Protein AF-A0A655DXA6-F1 (afdb_monomer_lite)

Structure (mmCIF, N/CA/C/O backbone):
data_AF-A0A655DXA6-F1
#
_entry.id   AF-A0A655DXA6-F1
#
loop_
_atom_site.group_PDB
_atom_site.id
_atom_site.type_symbol
_atom_site.label_atom_id
_atom_site.label_alt_id
_atom_site.label_comp_id
_atom_site.label_asym_id
_atom_site.label_entity_id
_atom_site.label_seq_id
_atom_site.pdbx_PDB_ins_code
_atom_site.Cartn_x
_atom_site.Cartn_y
_atom_site.Cartn_z
_atom_site.occupancy
_atom_site.B_iso_or_equiv
_atom_site.auth_seq_id
_atom_site.auth_comp_id
_atom_site.auth_asym_id
_atom_site.auth_atom_id
_atom_site.pdbx_PDB_model_num
ATOM 1 N N . MET A 1 1 ? 8.581 3.240 -9.417 1.00 90.25 1 MET A N 1
ATOM 2 C CA . MET A 1 1 ? 7.664 2.939 -10.543 1.00 90.25 1 MET A CA 1
ATOM 3 C C . MET A 1 1 ? 8.024 3.646 -11.841 1.00 90.25 1 MET A C 1
ATOM 5 O O . MET A 1 1 ? 8.294 2.931 -12.789 1.00 90.25 1 MET A O 1
ATOM 9 N N . GLN A 1 2 ? 8.088 4.986 -11.919 1.00 92.25 2 GLN A N 1
ATOM 10 C CA . GLN A 1 2 ? 8.389 5.694 -13.184 1.00 92.25 2 GLN A CA 1
ATOM 11 C C . GLN A 1 2 ? 9.619 5.140 -13.931 1.00 92.25 2 GLN A C 1
ATOM 13 O O . GLN A 1 2 ? 9.543 4.881 -15.126 1.00 92.25 2 GLN A O 1
ATOM 18 N N . ARG A 1 3 ? 10.733 4.907 -13.218 1.00 94.19 3 ARG A N 1
ATOM 19 C CA . ARG A 1 3 ? 11.969 4.346 -13.799 1.00 94.19 3 ARG A CA 1
ATOM 20 C C . ARG A 1 3 ? 11.812 2.909 -14.298 1.00 94.19 3 ARG A C 1
ATOM 22 O O . ARG A 1 3 ? 12.259 2.619 -15.396 1.00 94.19 3 ARG A O 1
ATOM 29 N N . LEU A 1 4 ? 11.124 2.054 -13.539 1.00 93.56 4 LEU A N 1
ATOM 30 C CA . LEU A 1 4 ? 10.835 0.671 -13.940 1.00 93.56 4 LEU A CA 1
ATOM 31 C C . LEU A 1 4 ? 10.015 0.632 -15.234 1.00 93.56 4 LEU A C 1
ATOM 33 O O . LEU A 1 4 ? 10.395 -0.040 -16.185 1.00 93.56 4 LEU A O 1
ATOM 37 N N . LEU A 1 5 ? 8.941 1.425 -15.302 1.00 92.88 5 LEU A N 1
ATOM 38 C CA . LEU A 1 5 ? 8.084 1.501 -16.487 1.00 92.88 5 LEU A CA 1
ATOM 39 C C . LEU A 1 5 ? 8.845 2.039 -17.707 1.00 92.88 5 LEU A C 1
ATOM 41 O O . LEU A 1 5 ? 8.674 1.521 -18.805 1.00 92.88 5 LEU A O 1
ATOM 45 N N . ALA A 1 6 ? 9.716 3.038 -17.516 1.00 92.44 6 ALA A N 1
ATOM 46 C CA . ALA A 1 6 ? 10.583 3.556 -18.577 1.00 92.44 6 ALA A CA 1
ATOM 47 C C . ALA A 1 6 ? 11.595 2.512 -19.085 1.00 92.44 6 ALA A C 1
ATOM 49 O O . ALA A 1 6 ? 11.975 2.555 -20.250 1.00 92.44 6 ALA A O 1
ATOM 50 N N . ALA A 1 7 ? 11.995 1.563 -18.235 1.00 92.69 7 ALA A N 1
ATOM 51 C CA . ALA A 1 7 ? 12.807 0.404 -18.601 1.00 92.69 7 ALA A CA 1
ATOM 52 C C . ALA A 1 7 ? 11.976 -0.769 -19.171 1.00 92.69 7 ALA A C 1
ATOM 54 O O . ALA A 1 7 ? 12.508 -1.856 -19.368 1.00 92.69 7 ALA A O 1
ATOM 55 N N . GLY A 1 8 ? 10.671 -0.584 -19.410 1.00 91.06 8 GLY A N 1
ATOM 56 C CA . GLY A 1 8 ? 9.770 -1.627 -19.917 1.00 91.06 8 GLY A CA 1
ATOM 57 C C . GLY A 1 8 ? 9.306 -2.642 -18.865 1.00 91.06 8 GLY A C 1
ATOM 58 O O . GLY A 1 8 ? 8.593 -3.586 -19.196 1.00 91.06 8 GLY A O 1
ATOM 59 N N . GLN A 1 9 ? 9.658 -2.446 -17.594 1.00 91.88 9 GLN A N 1
ATOM 60 C CA . GLN A 1 9 ? 9.324 -3.357 -16.503 1.00 91.88 9 GLN A CA 1
ATOM 61 C C . GLN A 1 9 ? 7.974 -2.971 -15.889 1.00 91.88 9 GLN A C 1
ATOM 63 O O . GLN A 1 9 ? 7.871 -2.043 -15.079 1.00 91.88 9 GLN A O 1
ATOM 68 N N . VAL A 1 10 ? 6.918 -3.686 -16.280 1.00 92.44 10 VAL A N 1
ATOM 69 C CA . VAL A 1 10 ? 5.575 -3.543 -15.700 1.00 92.44 10 VAL A CA 1
ATOM 70 C C . VAL A 1 10 ? 5.304 -4.734 -14.780 1.00 92.44 10 VAL A C 1
ATOM 72 O O . VAL A 1 10 ? 5.419 -5.861 -15.252 1.00 92.44 10 VAL A O 1
ATOM 75 N N . PRO A 1 11 ? 4.927 -4.528 -13.506 1.00 93.75 11 PRO A N 1
ATOM 76 C CA . PRO A 1 11 ? 4.688 -5.637 -12.592 1.00 93.75 11 PRO A CA 1
ATOM 77 C C . PRO A 1 11 ? 3.456 -6.448 -13.011 1.00 93.75 11 PRO A C 1
ATOM 79 O O . PRO A 1 11 ? 2.415 -5.879 -13.340 1.00 93.75 11 PRO A O 1
ATOM 82 N N . ASP A 1 12 ? 3.560 -7.775 -12.942 1.00 93.38 12 ASP A N 1
ATOM 83 C CA . ASP A 1 12 ? 2.425 -8.689 -13.145 1.00 93.38 12 ASP A CA 1
ATOM 84 C C . ASP A 1 12 ? 1.542 -8.827 -11.900 1.00 93.38 12 ASP A C 1
ATOM 86 O O . ASP A 1 12 ? 0.391 -9.259 -11.984 1.00 93.38 12 ASP A O 1
ATOM 90 N N . TYR A 1 13 ? 2.087 -8.473 -10.737 1.00 95.06 13 TYR A N 1
ATOM 91 C CA . TYR A 1 13 ? 1.415 -8.499 -9.447 1.00 95.06 13 TYR A CA 1
ATOM 92 C C . TYR A 1 13 ? 2.078 -7.510 -8.492 1.00 95.06 13 TYR A C 1
ATOM 94 O O . TYR A 1 13 ? 3.292 -7.307 -8.528 1.00 95.06 13 TYR A O 1
ATOM 102 N N . MET A 1 14 ? 1.273 -6.888 -7.638 1.00 96.56 14 MET A N 1
ATOM 103 C CA . MET A 1 14 ? 1.731 -5.977 -6.600 1.00 96.56 14 MET A CA 1
ATOM 104 C C . MET A 1 14 ? 1.055 -6.306 -5.272 1.00 96.56 14 MET A C 1
ATOM 106 O O . MET A 1 14 ? -0.098 -6.726 -5.225 1.00 96.56 14 MET A O 1
ATOM 110 N N . ILE A 1 15 ? 1.751 -6.035 -4.175 1.00 97.12 15 ILE A N 1
ATOM 111 C CA . ILE A 1 15 ? 1.186 -6.085 -2.830 1.00 97.12 15 ILE A CA 1
ATOM 112 C C . ILE A 1 15 ? 1.718 -4.904 -2.024 1.00 97.12 15 ILE A C 1
ATOM 114 O O . ILE A 1 15 ? 2.869 -4.497 -2.196 1.00 97.12 15 ILE A O 1
ATOM 118 N N . GLY A 1 16 ? 0.890 -4.322 -1.162 1.00 96.06 16 GLY A N 1
ATOM 119 C CA . GLY A 1 16 ? 1.304 -3.177 -0.355 1.00 96.06 16 GLY A CA 1
ATOM 120 C C . GLY A 1 16 ? 0.617 -3.113 0.999 1.00 96.06 16 GLY A C 1
ATOM 121 O O . GLY A 1 16 ? -0.537 -3.519 1.134 1.00 96.06 16 GLY A O 1
ATOM 122 N N . SER A 1 17 ? 1.320 -2.540 1.976 1.00 94.56 17 SER A N 1
ATOM 123 C CA . SER A 1 17 ? 0.806 -2.144 3.292 1.00 94.56 17 SER A CA 1
ATOM 124 C C . SER A 1 17 ? 1.006 -0.640 3.518 1.00 94.56 17 SER A C 1
ATOM 126 O O . SER A 1 17 ? 1.930 -0.042 2.958 1.00 94.56 17 SER A O 1
ATOM 128 N N . SER A 1 18 ? 0.137 -0.009 4.314 1.00 92.62 18 SER A N 1
ATOM 129 C CA . SER A 1 18 ? 0.180 1.425 4.632 1.00 92.62 18 SER A CA 1
ATOM 130 C C . SER A 1 18 ? 0.283 2.311 3.384 1.00 92.62 18 SER A C 1
ATOM 132 O O . SER A 1 18 ? -0.469 2.137 2.421 1.00 92.62 18 SER A O 1
ATOM 134 N N . PHE A 1 19 ? 1.248 3.230 3.342 1.00 89.38 19 PHE A N 1
ATOM 135 C CA . PHE A 1 19 ? 1.562 4.038 2.162 1.00 89.38 19 PHE A CA 1
ATOM 136 C C . PHE A 1 19 ? 1.775 3.215 0.885 1.00 89.38 19 PHE A C 1
ATOM 138 O O . PHE A 1 19 ? 1.378 3.657 -0.195 1.00 89.38 19 PHE A O 1
ATOM 145 N N . GLY A 1 20 ? 2.339 2.008 0.990 1.00 92.69 20 GLY A N 1
ATOM 146 C CA . GLY A 1 20 ? 2.455 1.085 -0.137 1.00 92.69 20 GLY A CA 1
ATOM 147 C C . GLY A 1 20 ? 1.090 0.680 -0.696 1.00 92.69 20 GLY A C 1
ATOM 148 O O . GLY A 1 20 ? 0.955 0.518 -1.906 1.00 92.69 20 GLY A O 1
ATOM 149 N N . SER A 1 21 ? 0.053 0.599 0.146 1.00 95.12 21 SER A N 1
ATOM 150 C CA . SER A 1 21 ? -1.315 0.342 -0.305 1.00 95.12 21 SER A CA 1
ATOM 151 C C . SER A 1 21 ? -1.924 1.522 -1.058 1.00 95.12 21 SER A C 1
ATOM 153 O O . SER A 1 21 ? -2.586 1.322 -2.073 1.00 95.12 21 SER A O 1
ATOM 155 N N . ILE A 1 22 ? -1.671 2.751 -0.592 1.00 93.00 22 ILE A N 1
ATOM 156 C CA . ILE A 1 22 ? -2.104 3.971 -1.287 1.00 93.00 22 ILE A CA 1
ATOM 157 C C . ILE A 1 22 ? -1.449 4.028 -2.664 1.00 93.00 22 ILE A C 1
ATOM 159 O O . ILE A 1 22 ? -2.153 4.055 -3.667 1.00 93.00 22 ILE A O 1
ATOM 163 N N . ILE A 1 23 ? -0.117 3.983 -2.735 1.00 92.56 23 ILE A N 1
ATOM 164 C CA . ILE A 1 23 ? 0.602 4.080 -4.012 1.00 92.56 23 ILE A CA 1
ATOM 165 C C . ILE A 1 23 ? 0.260 2.901 -4.929 1.00 92.56 23 ILE A C 1
ATOM 167 O O . ILE A 1 23 ? -0.018 3.110 -6.110 1.00 92.56 23 ILE A O 1
ATOM 171 N N . GLY A 1 24 ? 0.214 1.682 -4.388 1.00 94.62 24 GLY A N 1
ATOM 172 C CA . GLY A 1 24 ? -0.155 0.479 -5.130 1.00 94.62 24 GLY A CA 1
ATOM 173 C C . GLY A 1 24 ? -1.556 0.568 -5.732 1.00 94.62 24 GLY A C 1
ATOM 174 O O . GLY A 1 24 ? -1.717 0.250 -6.906 1.00 94.62 24 GLY A O 1
ATOM 175 N N . SER A 1 25 ? -2.537 1.112 -4.999 1.00 94.88 25 SER A N 1
ATOM 176 C CA . SER A 1 25 ? -3.900 1.301 -5.518 1.00 94.88 25 SER A CA 1
ATOM 177 C C . SER A 1 25 ? -3.962 2.237 -6.727 1.00 94.88 25 SER A C 1
ATOM 179 O O . SER A 1 25 ? -4.755 2.011 -7.637 1.00 94.88 25 SER A O 1
ATOM 181 N N . LEU A 1 26 ? -3.099 3.259 -6.770 1.00 93.69 26 LEU A N 1
ATOM 182 C CA . LEU A 1 26 ? -3.023 4.185 -7.900 1.00 93.69 26 LEU A CA 1
ATOM 183 C C . LEU A 1 26 ? -2.320 3.535 -9.091 1.00 93.69 26 LEU A C 1
ATOM 185 O O . LEU A 1 26 ? -2.814 3.586 -10.215 1.00 93.69 26 LEU A O 1
ATOM 189 N N . VAL A 1 27 ? -1.175 2.897 -8.846 1.00 94.75 27 VAL A N 1
ATOM 190 C CA . VAL A 1 27 ? -0.368 2.250 -9.892 1.00 94.75 27 VAL A CA 1
ATOM 191 C C . VAL A 1 27 ? -1.114 1.074 -10.524 1.00 94.75 27 VAL A C 1
ATOM 193 O O . VAL A 1 27 ? -1.012 0.873 -11.728 1.00 94.75 27 VAL A O 1
ATOM 196 N N . ALA A 1 28 ? -1.895 0.328 -9.739 1.00 94.94 28 ALA A N 1
ATOM 197 C CA . ALA A 1 28 ? -2.663 -0.821 -10.211 1.00 94.94 28 ALA A CA 1
ATOM 198 C C . ALA A 1 28 ? -3.917 -0.441 -11.003 1.00 94.94 28 ALA A C 1
ATOM 200 O O . ALA A 1 28 ? -4.521 -1.296 -11.650 1.00 94.94 28 ALA A O 1
ATOM 201 N N . ARG A 1 29 ? -4.337 0.825 -10.912 1.00 93.56 29 ARG A N 1
ATOM 202 C CA . ARG A 1 29 ? -5.644 1.283 -11.374 1.00 93.56 29 ARG A CA 1
ATOM 203 C C . ARG A 1 29 ? -5.857 1.060 -12.865 1.00 93.56 29 ARG A C 1
ATOM 205 O O . ARG A 1 29 ? -6.890 0.530 -13.269 1.00 93.56 29 ARG A O 1
ATOM 212 N N . GLU A 1 30 ? -4.903 1.493 -13.677 1.00 92.44 30 GLU A N 1
ATOM 213 C CA . GLU A 1 30 ? -5.027 1.517 -15.130 1.00 92.44 30 GLU A CA 1
ATOM 214 C C . GLU A 1 30 ? -3.682 1.324 -15.828 1.00 92.44 30 GLU A C 1
ATOM 216 O O . GLU A 1 30 ? -2.618 1.527 -15.240 1.00 92.44 30 GLU A O 1
ATOM 221 N N . LEU A 1 31 ? -3.751 0.922 -17.097 1.00 89.81 31 LEU A N 1
ATOM 222 C CA . LEU A 1 31 ? -2.606 0.772 -17.982 1.00 89.81 31 LEU A CA 1
ATOM 223 C C . LEU A 1 31 ? -2.876 1.513 -19.300 1.00 89.81 31 LEU A C 1
ATOM 225 O O . LEU A 1 31 ? -3.960 1.335 -19.860 1.00 89.81 31 LEU A O 1
ATOM 229 N N . PRO A 1 32 ? -1.905 2.280 -19.830 1.00 90.38 32 PRO A N 1
ATOM 230 C CA . PRO A 1 32 ? -0.599 2.605 -19.234 1.00 90.38 32 PRO A CA 1
ATOM 231 C C . PRO A 1 32 ? -0.732 3.442 -17.948 1.00 90.38 32 PRO A C 1
ATOM 233 O O . PRO A 1 32 ? -1.696 4.180 -17.797 1.00 90.38 32 PRO A O 1
ATOM 236 N N . VAL A 1 33 ? 0.222 3.319 -17.015 1.00 92.44 33 VAL A N 1
ATOM 237 C CA . VAL A 1 33 ? 0.148 4.004 -15.709 1.00 92.44 33 VAL A CA 1
ATOM 238 C C . VAL A 1 33 ? 0.522 5.490 -15.856 1.00 92.44 33 VAL A C 1
ATOM 240 O O . VAL A 1 33 ? 1.685 5.776 -16.161 1.00 92.44 33 VAL A O 1
ATOM 243 N N . PRO A 1 34 ? -0.377 6.455 -15.578 1.00 91.69 34 PRO A N 1
ATOM 244 C CA . PRO A 1 34 ? -0.081 7.881 -15.740 1.00 91.69 34 PRO A CA 1
ATOM 245 C C . PRO A 1 34 ? 0.599 8.463 -14.491 1.00 91.69 34 PRO A C 1
ATOM 247 O O . PRO A 1 34 ? 0.031 9.250 -13.734 1.00 91.69 34 PRO A O 1
ATOM 250 N N . ILE A 1 35 ? 1.851 8.058 -14.256 1.00 91.19 35 ILE A N 1
ATOM 251 C CA . ILE A 1 35 ? 2.610 8.429 -13.048 1.00 91.19 35 ILE A CA 1
ATOM 252 C C . ILE A 1 35 ? 2.748 9.949 -12.877 1.00 91.19 35 ILE A C 1
ATOM 254 O O . ILE A 1 35 ? 2.633 10.441 -11.753 1.00 91.19 35 ILE A O 1
ATOM 258 N N . ASP A 1 36 ? 2.978 10.695 -13.959 1.00 90.38 36 ASP A N 1
ATOM 259 C CA . ASP A 1 36 ? 3.150 12.150 -13.879 1.00 90.38 36 ASP A CA 1
ATOM 260 C C . ASP A 1 36 ? 1.851 12.844 -13.441 1.00 90.38 36 ASP A C 1
ATOM 262 O O . ASP A 1 36 ? 1.869 13.733 -12.590 1.00 90.38 36 ASP A O 1
ATOM 266 N N . GLU A 1 37 ? 0.700 12.367 -13.919 1.00 90.69 37 GLU A N 1
ATOM 267 C CA . GLU A 1 37 ? -0.608 12.884 -13.508 1.00 90.69 37 GLU A CA 1
ATOM 268 C C . GLU A 1 37 ? -0.917 12.537 -12.044 1.00 90.69 37 GLU A C 1
ATOM 270 O O . GLU A 1 37 ? -1.522 13.337 -11.329 1.00 90.69 37 GLU A O 1
ATOM 275 N N . TYR A 1 38 ? -0.451 11.383 -11.553 1.00 91.38 38 TYR A N 1
ATOM 276 C CA . TYR A 1 38 ? -0.551 11.033 -10.130 1.00 91.38 38 TYR A CA 1
ATOM 277 C C . TYR A 1 38 ? 0.316 11.932 -9.254 1.00 91.38 38 TYR A C 1
ATOM 279 O O . TYR A 1 38 ? -0.104 12.294 -8.153 1.00 91.38 38 TYR A O 1
ATOM 287 N N . ALA A 1 39 ? 1.504 12.312 -9.727 1.00 90.19 39 ALA A N 1
ATOM 288 C CA . ALA A 1 39 ? 2.362 13.254 -9.022 1.00 90.19 39 ALA A CA 1
ATOM 289 C C . ALA A 1 39 ? 1.707 14.642 -8.943 1.00 90.19 39 ALA A C 1
ATOM 291 O O . ALA A 1 39 ? 1.680 15.236 -7.865 1.00 90.19 39 ALA A O 1
ATOM 292 N N . GLU A 1 40 ? 1.113 15.132 -10.035 1.00 90.25 40 GLU A N 1
ATOM 293 C CA . GLU A 1 40 ? 0.363 16.395 -10.036 1.00 90.25 40 GLU A CA 1
ATOM 294 C C . GLU A 1 40 ? -0.872 16.339 -9.134 1.00 90.25 40 GLU A C 1
ATOM 296 O O . GLU A 1 40 ? -1.109 17.251 -8.340 1.00 90.25 40 GLU A O 1
ATOM 301 N N . TRP A 1 41 ? -1.617 15.234 -9.165 1.00 88.88 41 TRP A N 1
ATOM 302 C CA . TRP A 1 41 ? -2.725 15.012 -8.243 1.00 88.88 41 TRP A CA 1
ATOM 303 C C . TRP A 1 41 ? -2.262 15.027 -6.780 1.00 88.88 41 TRP A C 1
ATOM 305 O O . TRP A 1 41 ? -2.868 15.709 -5.949 1.00 88.88 41 TRP A O 1
ATOM 315 N N . ALA A 1 42 ? -1.151 14.360 -6.454 1.00 86.94 42 ALA A N 1
ATOM 316 C CA . ALA A 1 42 ? -0.596 14.339 -5.102 1.00 86.94 42 ALA A CA 1
ATOM 317 C C . ALA A 1 42 ? -0.211 15.743 -4.601 1.00 86.94 42 ALA A C 1
ATOM 319 O O . ALA A 1 42 ? -0.364 16.036 -3.416 1.00 86.94 42 ALA A O 1
ATOM 320 N N . LYS A 1 43 ? 0.212 16.652 -5.490 1.00 89.44 43 LYS A N 1
ATOM 321 C CA . LYS A 1 43 ? 0.504 18.059 -5.148 1.00 89.44 43 LYS A CA 1
ATOM 322 C C . LYS A 1 43 ? -0.735 18.858 -4.738 1.00 89.44 43 LYS A C 1
ATOM 324 O O . LYS A 1 43 ? -0.592 19.909 -4.115 1.00 89.44 43 LYS A O 1
ATOM 329 N N . THR A 1 44 ? -1.940 18.365 -5.032 1.00 85.25 44 THR A N 1
ATOM 330 C CA . THR A 1 44 ? -3.207 18.981 -4.597 1.00 85.25 44 THR A CA 1
ATOM 331 C C . THR A 1 44 ? -3.628 18.572 -3.179 1.00 85.25 44 THR A C 1
ATOM 333 O O . THR A 1 44 ? -4.554 19.159 -2.609 1.00 85.25 44 THR A O 1
ATOM 336 N N . VAL A 1 45 ? -2.946 17.586 -2.581 1.00 82.19 45 VAL A N 1
ATOM 337 C CA . VAL A 1 45 ? -3.243 17.076 -1.238 1.00 82.19 45 VAL A CA 1
ATOM 338 C C . VAL A 1 45 ? -3.046 18.177 -0.197 1.00 82.19 45 VAL A C 1
ATOM 340 O O . VAL A 1 45 ? -2.001 18.816 -0.110 1.00 82.19 45 VAL A O 1
ATOM 343 N N . SER A 1 46 ? -4.046 18.363 0.665 1.00 76.75 46 SER A N 1
ATOM 344 C CA . SER A 1 46 ? -3.946 19.247 1.827 1.00 76.75 46 SER A CA 1
ATOM 345 C C . SER A 1 46 ? -4.433 18.543 3.086 1.00 76.75 46 SER A C 1
ATOM 347 O O . SER A 1 46 ? -5.335 17.710 3.021 1.00 76.75 46 SER A O 1
ATOM 349 N N . TYR A 1 47 ? -3.905 18.931 4.253 1.00 72.31 47 TYR A N 1
ATOM 350 C CA . TYR A 1 47 ? -4.322 18.377 5.550 1.00 72.31 47 TYR A CA 1
ATOM 351 C C . TYR A 1 47 ? -5.844 18.381 5.741 1.00 72.31 47 TYR A C 1
ATOM 353 O O . TYR A 1 47 ? -6.407 17.405 6.221 1.00 72.31 47 TYR A O 1
ATOM 361 N N . ARG A 1 48 ? -6.527 19.460 5.331 1.00 71.88 48 ARG A N 1
ATOM 362 C CA . ARG A 1 48 ? -7.993 19.583 5.445 1.00 71.88 48 ARG A CA 1
ATOM 363 C C . ARG A 1 48 ? -8.757 18.647 4.504 1.00 71.88 48 ARG A C 1
ATOM 365 O O . ARG A 1 48 ? -9.920 18.344 4.770 1.00 71.88 48 ARG A O 1
ATOM 372 N N . ALA A 1 49 ? -8.133 18.241 3.400 1.00 73.12 49 ALA A N 1
ATOM 373 C CA . ALA A 1 49 ? -8.721 17.308 2.450 1.00 73.12 49 ALA A CA 1
ATOM 374 C C . ALA A 1 49 ? -8.614 15.862 2.954 1.00 73.12 49 ALA A C 1
ATOM 376 O O . ALA A 1 49 ? -9.595 15.130 2.872 1.00 73.12 49 ALA A O 1
ATOM 377 N N . ILE A 1 50 ? -7.465 15.481 3.526 1.00 78.00 50 ILE A N 1
ATOM 378 C CA . ILE A 1 50 ? -7.190 14.091 3.929 1.00 78.00 50 ILE A CA 1
ATOM 379 C C . ILE A 1 50 ? -7.503 13.782 5.395 1.00 78.00 50 ILE A C 1
ATOM 381 O O . ILE A 1 50 ? -7.698 12.617 5.720 1.00 78.00 50 ILE A O 1
ATOM 385 N N . LEU A 1 51 ? -7.584 14.782 6.279 1.00 81.25 51 LEU A N 1
ATOM 386 C CA . LEU A 1 51 ? -7.945 14.592 7.684 1.00 81.25 51 LEU A CA 1
ATOM 387 C C . LEU A 1 51 ? -9.281 15.261 8.005 1.00 81.25 51 LEU A C 1
ATOM 389 O O . LEU A 1 51 ? -9.564 16.396 7.617 1.00 81.25 51 LEU A O 1
ATOM 393 N N . GLY A 1 52 ? -10.108 14.541 8.749 1.00 77.19 52 GLY A N 1
ATOM 394 C CA . GLY A 1 52 ? -11.352 15.017 9.329 1.00 77.19 52 GLY A CA 1
ATOM 395 C C . GLY A 1 52 ? -11.341 14.937 10.853 1.00 77.19 52 GLY A C 1
ATOM 396 O O . GLY A 1 52 ? -10.480 14.271 11.437 1.00 77.19 52 GLY A O 1
ATOM 397 N N . PRO A 1 53 ? -12.327 15.573 11.509 1.00 73.94 53 PRO A N 1
ATOM 398 C CA . PRO A 1 53 ? -12.536 15.383 12.938 1.00 73.94 53 PRO A CA 1
ATOM 399 C C . PRO A 1 53 ? -12.791 13.904 13.241 1.00 73.94 53 PRO A C 1
ATOM 401 O O . PRO A 1 53 ? -13.333 13.178 12.401 1.00 73.94 53 PRO A O 1
ATOM 404 N N . GLU A 1 54 ? -12.417 13.464 14.440 1.00 66.75 54 GLU A N 1
ATOM 405 C CA . GLU A 1 54 ? -12.711 12.117 14.931 1.00 66.75 54 GLU A CA 1
ATOM 406 C C . GLU A 1 54 ? -14.217 11.832 14.807 1.00 66.75 54 GLU A C 1
ATOM 408 O O . GLU A 1 54 ? -15.065 12.565 15.332 1.00 66.75 54 GLU A O 1
ATOM 413 N N . ARG A 1 55 ? -14.574 10.778 14.069 1.00 64.75 55 ARG A N 1
ATOM 414 C CA . ARG A 1 55 ? -15.958 10.307 14.020 1.00 64.75 55 ARG A CA 1
ATOM 415 C C . ARG A 1 55 ? -16.236 9.483 15.261 1.00 64.75 55 ARG A C 1
ATOM 417 O O . ARG A 1 55 ? -15.428 8.659 15.664 1.00 64.75 55 ARG A O 1
ATOM 424 N N . ARG A 1 56 ? -17.436 9.662 15.826 1.00 57.84 56 ARG A N 1
ATOM 425 C CA . ARG A 1 56 ? -17.896 8.838 16.943 1.00 57.84 56 ARG A CA 1
ATOM 426 C C . ARG A 1 56 ? -17.925 7.373 16.496 1.00 57.84 56 ARG A C 1
ATOM 428 O O . ARG A 1 56 ? -17.061 6.629 16.917 1.00 57.84 56 ARG A O 1
ATOM 435 N N . ARG A 1 57 ? -18.847 6.919 15.647 1.00 65.62 57 ARG A N 1
ATOM 436 C CA . ARG A 1 57 ? -19.044 5.474 15.390 1.00 65.62 57 ARG A CA 1
ATOM 437 C C . ARG A 1 57 ? -17.914 4.809 14.588 1.00 65.62 57 ARG A C 1
ATOM 439 O O . ARG A 1 57 ? -17.710 5.221 13.456 1.00 65.62 57 ARG A O 1
ATOM 446 N N . SER A 1 58 ? -17.280 3.793 15.191 1.00 73.19 58 SER A N 1
ATOM 447 C CA . SER A 1 58 ? -16.401 2.799 14.560 1.00 73.19 58 SER A CA 1
ATOM 448 C C . SER A 1 58 ? -17.011 1.417 14.715 1.00 73.19 58 SER A C 1
ATOM 450 O O . SER A 1 58 ? -17.496 1.095 15.807 1.00 73.19 58 SER A O 1
ATOM 452 N N . ARG A 1 59 ? -17.005 0.660 13.621 1.00 87.69 59 ARG A N 1
ATOM 453 C CA . ARG A 1 59 ? -17.469 -0.719 13.521 1.00 87.69 59 ARG A CA 1
ATOM 454 C C . ARG A 1 59 ? -16.322 -1.651 13.139 1.00 87.69 59 ARG A C 1
ATOM 456 O O . ARG A 1 59 ? -16.179 -2.685 13.778 1.00 87.69 59 ARG A O 1
ATOM 463 N N . HIS A 1 60 ? -15.505 -1.262 12.161 1.00 91.56 60 HIS A N 1
ATOM 464 C CA . HIS A 1 60 ? -14.414 -2.091 11.644 1.00 91.56 60 HIS A CA 1
ATOM 465 C C . HIS A 1 60 ? -13.025 -1.505 11.905 1.00 91.56 60 HIS A C 1
ATOM 467 O O . HIS A 1 60 ? -12.059 -2.254 11.921 1.00 91.56 60 HIS A O 1
ATOM 473 N N . GLY A 1 61 ? -12.889 -0.191 12.108 1.00 87.00 61 GLY A N 1
ATOM 474 C CA . GLY A 1 61 ? -11.600 0.458 12.386 1.00 87.00 61 GLY A CA 1
ATOM 475 C C . GLY A 1 61 ? -11.275 0.589 13.880 1.00 87.00 61 GLY A C 1
ATOM 476 O O . GLY A 1 61 ? -12.146 0.485 14.746 1.00 87.00 61 GLY A O 1
ATOM 477 N N . LEU A 1 62 ? -10.026 0.905 14.221 1.00 84.19 62 LEU A N 1
ATOM 478 C CA . LEU A 1 62 ? -9.670 1.316 15.587 1.00 84.19 62 LEU A CA 1
ATOM 479 C C . LEU A 1 62 ? -9.755 2.839 15.746 1.00 84.19 62 LEU A C 1
ATOM 481 O O . LEU A 1 62 ? -9.299 3.579 14.880 1.00 84.19 62 LEU A O 1
ATOM 485 N N . ALA A 1 63 ? -10.289 3.318 16.873 1.00 77.06 63 ALA A N 1
ATOM 486 C CA . ALA A 1 63 ? -10.390 4.752 17.146 1.00 77.06 63 ALA A CA 1
ATOM 487 C C . ALA A 1 63 ? -9.023 5.468 17.067 1.00 77.06 63 ALA A C 1
ATOM 489 O O . ALA A 1 63 ? -8.004 4.981 17.571 1.00 77.06 63 ALA A O 1
ATOM 490 N N . GLY A 1 64 ? -9.026 6.661 16.472 1.00 76.25 64 GLY A N 1
ATOM 491 C CA . GLY A 1 64 ? -7.841 7.476 16.214 1.00 76.25 64 GLY A CA 1
ATOM 492 C C . GLY A 1 64 ? -8.121 8.963 16.418 1.00 76.25 64 GLY A C 1
ATOM 493 O O . GLY A 1 64 ? -9.272 9.383 16.488 1.00 76.25 64 GLY A O 1
ATOM 494 N N . MET A 1 65 ? -7.062 9.768 16.521 1.00 74.94 65 MET A N 1
ATOM 495 C CA . MET A 1 65 ? -7.185 11.221 16.727 1.00 74.94 65 MET A CA 1
ATOM 496 C C . MET A 1 65 ? -7.837 11.937 15.538 1.00 74.94 65 MET A C 1
ATOM 498 O O . MET A 1 65 ? -8.531 12.937 15.720 1.00 74.94 65 MET A O 1
ATOM 502 N N . PHE A 1 66 ? -7.599 11.440 14.323 1.00 80.38 66 PHE A N 1
ATOM 503 C CA . PHE A 1 66 ? -8.110 12.018 13.086 1.00 80.38 66 PHE A CA 1
ATOM 504 C C . PHE A 1 66 ? -8.810 10.959 12.245 1.00 80.38 66 PHE A C 1
ATOM 506 O O . PHE A 1 66 ? -8.338 9.829 12.133 1.00 80.38 66 PHE A O 1
ATOM 513 N N . THR A 1 67 ? -9.907 11.343 11.594 1.00 85.00 67 THR A N 1
ATOM 514 C CA . THR A 1 67 ? -10.511 10.504 10.554 1.00 85.00 67 THR A CA 1
ATOM 515 C C . THR A 1 67 ? -9.712 10.677 9.267 1.00 85.00 67 THR A C 1
ATOM 517 O O . THR A 1 67 ? -9.597 11.798 8.771 1.00 85.00 67 THR A O 1
ATOM 520 N N . LEU A 1 68 ? -9.188 9.590 8.711 1.00 86.62 68 LEU A N 1
ATOM 521 C CA . LEU A 1 68 ? -8.614 9.559 7.375 1.00 86.62 68 LEU A CA 1
ATOM 522 C C . LEU A 1 68 ? -9.753 9.678 6.355 1.00 86.62 68 LEU A C 1
ATOM 524 O O . LEU A 1 68 ? -10.681 8.879 6.341 1.00 86.62 68 LEU A O 1
ATOM 528 N N . ARG A 1 69 ? -9.699 10.711 5.518 1.00 85.38 69 ARG A N 1
ATOM 529 C CA . ARG A 1 69 ? -10.671 11.010 4.453 1.00 85.38 69 ARG A CA 1
ATOM 530 C C . ARG A 1 69 ? -10.099 10.695 3.073 1.00 85.38 69 ARG A C 1
ATOM 532 O O . ARG A 1 69 ? -10.454 11.344 2.089 1.00 85.38 69 ARG A O 1
ATOM 539 N N . PHE A 1 70 ? -9.177 9.733 3.006 1.00 84.94 70 PHE A N 1
ATOM 540 C CA . PHE A 1 70 ? -8.616 9.279 1.738 1.00 84.94 70 PHE A CA 1
ATOM 541 C C . PHE A 1 70 ? -9.721 8.758 0.811 1.00 84.94 70 PHE A C 1
ATOM 543 O O . PHE A 1 70 ? -9.712 9.090 -0.367 1.00 84.94 70 PHE A O 1
ATOM 550 N N . ASP A 1 71 ? -10.737 8.082 1.359 1.00 82.44 71 ASP A N 1
ATOM 551 C CA . ASP A 1 71 ? -11.936 7.644 0.631 1.00 82.44 71 ASP A CA 1
ATOM 552 C C . ASP A 1 71 ? -12.641 8.774 -0.137 1.00 82.44 71 ASP A C 1
ATOM 554 O O . ASP A 1 71 ? -13.087 8.587 -1.264 1.00 82.44 71 ASP A O 1
ATOM 558 N N . GLN A 1 72 ? -12.722 9.962 0.462 1.00 84.38 72 GLN A N 1
ATOM 559 C CA . GLN A 1 72 ? -13.361 11.139 -0.124 1.00 84.38 72 GLN A CA 1
ATOM 560 C C . GLN A 1 72 ? -12.429 11.886 -1.069 1.00 84.38 72 GLN A C 1
ATOM 562 O O . GLN A 1 72 ? -12.874 12.369 -2.107 1.00 84.38 72 GLN A O 1
ATOM 567 N N . PHE A 1 73 ? -11.151 12.001 -0.710 1.00 84.06 73 PHE A N 1
ATOM 568 C CA . PHE A 1 73 ? -10.165 12.697 -1.529 1.00 84.06 73 PHE A CA 1
ATOM 569 C C . PHE A 1 73 ? -9.851 11.930 -2.820 1.00 84.06 73 PHE A C 1
ATOM 571 O O . PHE A 1 73 ? -9.828 12.516 -3.898 1.00 84.06 73 PHE A O 1
ATOM 578 N N . ALA A 1 74 ? -9.665 10.616 -2.716 1.00 86.00 74 ALA A N 1
ATOM 579 C CA . ALA A 1 74 ? -9.391 9.730 -3.840 1.00 86.00 74 ALA A CA 1
ATOM 580 C C . ALA A 1 74 ? -10.663 9.202 -4.513 1.00 86.00 74 ALA A C 1
ATOM 582 O O . ALA A 1 74 ? -10.551 8.405 -5.439 1.00 86.00 74 ALA A O 1
ATOM 583 N N . HIS A 1 75 ? -11.856 9.647 -4.095 1.00 85.50 75 HIS A N 1
ATOM 584 C CA . HIS A 1 75 ? -13.127 9.167 -4.637 1.00 85.50 75 HIS A CA 1
ATOM 585 C C . HIS A 1 75 ? -13.145 9.226 -6.163 1.00 85.50 75 HIS A C 1
ATOM 587 O O . HIS A 1 75 ? -13.344 8.210 -6.811 1.00 85.50 75 HIS A O 1
ATOM 593 N N . THR A 1 76 ? -12.900 10.402 -6.743 1.00 83.31 76 THR A N 1
ATOM 594 C CA . THR A 1 76 ? -12.914 10.597 -8.201 1.00 83.31 76 THR A CA 1
ATOM 595 C C . THR A 1 76 ? -11.850 9.764 -8.903 1.00 83.31 76 THR A C 1
ATOM 597 O O . THR A 1 76 ? -12.111 9.226 -9.972 1.00 83.31 76 THR A O 1
ATOM 600 N N . LEU A 1 77 ? -10.674 9.633 -8.288 1.00 87.50 77 LEU A N 1
ATOM 601 C CA . LEU A 1 77 ? -9.545 8.891 -8.835 1.00 87.50 77 LEU A CA 1
ATOM 602 C C . LEU A 1 77 ? -9.802 7.380 -8.858 1.00 87.50 77 LEU A C 1
ATOM 604 O O . LEU A 1 77 ? -9.436 6.716 -9.815 1.00 87.50 77 LEU A O 1
ATOM 608 N N . LEU A 1 78 ? -10.446 6.846 -7.822 1.00 91.31 78 LEU A N 1
ATOM 609 C CA . LEU A 1 78 ? -10.737 5.423 -7.637 1.00 91.31 78 LEU A CA 1
ATOM 610 C C . LEU A 1 78 ? -12.239 5.134 -7.808 1.00 91.31 78 LEU A C 1
ATOM 612 O O . LEU A 1 78 ? -12.820 4.308 -7.098 1.00 91.31 78 LEU A O 1
ATOM 616 N N . SER A 1 79 ? -12.859 5.823 -8.769 1.00 90.44 79 SER A N 1
ATOM 617 C CA . SER A 1 79 ? -14.207 5.540 -9.265 1.00 90.44 79 SER A CA 1
ATOM 618 C C . SER A 1 79 ? -14.153 4.941 -10.664 1.00 90.44 79 SER A C 1
ATOM 620 O O . SER A 1 79 ? -13.354 5.342 -11.519 1.00 90.44 79 SER A O 1
ATOM 622 N N . ARG A 1 80 ? -15.058 4.000 -10.900 1.00 89.19 80 ARG A N 1
ATOM 623 C CA . ARG A 1 80 ? -15.386 3.459 -12.210 1.00 89.19 80 ARG A CA 1
ATOM 624 C C . ARG A 1 80 ? -16.015 4.535 -13.099 1.00 89.19 80 ARG A C 1
ATOM 626 O O . ARG A 1 80 ? -16.470 5.570 -12.611 1.00 89.19 80 ARG A O 1
ATOM 633 N N . ALA A 1 81 ? -16.084 4.271 -14.400 1.00 83.00 81 ALA A N 1
ATOM 634 C CA . ALA A 1 81 ? -16.720 5.170 -15.368 1.00 83.00 81 ALA A CA 1
ATOM 635 C C . ALA A 1 81 ? -18.223 5.428 -15.103 1.00 83.00 81 ALA A C 1
ATOM 637 O O . ALA A 1 81 ? -18.742 6.468 -15.501 1.00 83.00 81 ALA A O 1
ATOM 638 N N . ASP A 1 82 ? -18.915 4.511 -14.420 1.00 84.50 82 ASP A N 1
ATOM 639 C CA . ASP A 1 82 ? -20.320 4.653 -14.001 1.00 84.50 82 ASP A CA 1
ATOM 640 C C . ASP A 1 82 ? -20.498 5.511 -12.727 1.00 84.50 82 ASP A C 1
ATOM 642 O O . ASP A 1 82 ? -21.625 5.820 -12.339 1.00 84.50 82 ASP A O 1
ATOM 646 N N . GLY A 1 83 ? -19.398 5.933 -12.094 1.00 84.50 83 GLY A N 1
ATOM 647 C CA . GLY A 1 83 ? -19.388 6.714 -10.858 1.00 84.50 83 GLY A CA 1
ATOM 648 C C . GLY A 1 83 ? -19.397 5.881 -9.574 1.00 84.50 83 GLY A C 1
ATOM 649 O O . GLY A 1 83 ? -19.277 6.459 -8.492 1.00 84.50 83 GLY A O 1
ATOM 650 N N . GLU A 1 84 ? -19.495 4.552 -9.661 1.00 89.69 84 GLU A N 1
ATOM 651 C CA . GLU A 1 84 ? -19.332 3.665 -8.510 1.00 89.69 84 GLU A CA 1
ATOM 652 C C . GLU A 1 84 ? -17.858 3.543 -8.116 1.00 89.69 84 GLU A C 1
ATOM 654 O O . GLU A 1 84 ? -16.945 3.669 -8.930 1.00 89.69 84 GLU A O 1
ATOM 659 N N . ARG A 1 85 ? -17.594 3.249 -6.843 1.00 92.50 85 ARG A N 1
ATOM 660 C CA . ARG A 1 85 ? -16.223 2.997 -6.370 1.00 92.50 85 ARG A CA 1
ATOM 661 C C . ARG A 1 85 ? -15.622 1.762 -7.039 1.00 92.50 85 ARG A C 1
ATOM 663 O O . ARG A 1 85 ? -16.298 0.743 -7.182 1.00 92.50 85 ARG A O 1
ATOM 670 N N . MET A 1 86 ? -14.335 1.838 -7.376 1.00 94.56 86 MET A N 1
ATOM 671 C CA . MET A 1 86 ? -13.579 0.681 -7.850 1.00 94.56 86 MET A CA 1
ATOM 672 C C . MET A 1 86 ? -13.464 -0.379 -6.754 1.00 94.56 86 MET A C 1
ATOM 674 O O . MET A 1 86 ? -13.184 -0.072 -5.591 1.00 94.56 86 MET A O 1
ATOM 678 N N . ARG A 1 87 ? -13.641 -1.632 -7.155 1.00 95.00 87 ARG A N 1
ATOM 679 C CA . ARG A 1 87 ? -13.452 -2.849 -6.368 1.00 95.00 87 ARG A CA 1
ATOM 680 C C . ARG A 1 87 ? -12.080 -3.444 -6.653 1.00 95.00 87 ARG A C 1
ATOM 682 O O . ARG A 1 87 ? -11.486 -3.153 -7.692 1.00 95.00 87 ARG A O 1
ATOM 689 N N . MET A 1 88 ? -11.586 -4.298 -5.759 1.00 95.38 88 MET A N 1
ATOM 690 C CA . MET A 1 88 ? -10.306 -4.990 -5.957 1.00 95.38 88 MET A CA 1
ATOM 691 C C . MET A 1 88 ? -10.250 -5.727 -7.304 1.00 95.38 88 MET A C 1
ATOM 693 O O . MET A 1 88 ? -9.213 -5.718 -7.962 1.00 95.38 88 MET A O 1
ATOM 697 N N . SER A 1 89 ? -11.377 -6.291 -7.752 1.00 93.06 89 SER A N 1
ATOM 698 C CA . SER A 1 89 ? -11.516 -6.965 -9.050 1.00 93.06 89 SER A CA 1
ATOM 699 C C . SER A 1 89 ? -11.328 -6.077 -10.287 1.00 93.06 89 SER A C 1
ATOM 701 O O . SER A 1 89 ? -11.156 -6.610 -11.379 1.00 93.06 89 SER A O 1
ATOM 703 N N . ASP A 1 90 ? -11.392 -4.750 -10.153 1.00 93.75 90 ASP A N 1
ATOM 704 C CA . ASP A 1 90 ? -11.410 -3.824 -11.299 1.00 93.75 90 ASP A CA 1
ATOM 705 C C . ASP A 1 90 ? -10.026 -3.309 -11.703 1.00 93.75 90 ASP A C 1
ATOM 707 O O . ASP A 1 90 ? -9.897 -2.547 -12.665 1.00 93.75 90 ASP A O 1
ATOM 711 N N . LEU A 1 91 ? -9.003 -3.649 -10.921 1.00 93.94 91 LEU A N 1
ATOM 712 C CA . LEU A 1 91 ? -7.647 -3.154 -11.107 1.00 93.94 91 LEU A CA 1
ATOM 713 C C . LEU A 1 91 ? -6.996 -3.808 -12.332 1.00 93.94 91 LEU A C 1
ATOM 715 O O . LEU A 1 91 ? -7.097 -5.017 -12.544 1.00 93.94 91 LEU A O 1
ATOM 719 N N . ALA A 1 92 ? -6.304 -2.998 -13.133 1.00 93.31 92 ALA A N 1
ATOM 720 C CA . ALA A 1 92 ? -5.623 -3.447 -14.347 1.00 93.31 92 ALA A CA 1
ATOM 721 C C . ALA A 1 92 ? -4.393 -4.314 -14.043 1.00 93.31 92 ALA A C 1
ATOM 723 O O . ALA A 1 92 ? -4.068 -5.223 -14.808 1.00 93.31 92 ALA A O 1
ATOM 724 N N . ILE A 1 93 ? -3.712 -4.034 -12.928 1.00 93.44 93 ILE A N 1
ATOM 725 C CA . ILE A 1 93 ? -2.643 -4.881 -12.395 1.00 93.44 93 ILE A CA 1
ATOM 726 C C . ILE A 1 93 ? -3.193 -5.604 -11.159 1.00 93.44 93 ILE A C 1
ATOM 728 O O . ILE A 1 93 ? -3.687 -4.932 -10.251 1.00 93.44 93 ILE A O 1
ATOM 732 N N . PRO A 1 94 ? -3.088 -6.943 -11.082 1.00 93.88 94 PRO A N 1
ATOM 733 C CA . PRO A 1 94 ? -3.329 -7.703 -9.862 1.00 93.88 94 PRO A CA 1
ATOM 734 C C . PRO A 1 94 ? -2.687 -7.051 -8.634 1.00 93.88 94 PRO A C 1
ATOM 736 O O . PRO A 1 94 ? -1.464 -6.924 -8.566 1.00 93.88 94 PRO A O 1
ATOM 739 N N . PHE A 1 95 ? -3.505 -6.639 -7.667 1.00 96.12 95 PHE A N 1
ATOM 740 C CA . PHE A 1 95 ? -3.027 -5.915 -6.497 1.00 96.12 95 PHE A CA 1
ATOM 741 C C . PHE A 1 95 ? -3.695 -6.390 -5.214 1.00 96.12 95 PHE A C 1
ATOM 743 O O . PHE A 1 95 ? -4.922 -6.469 -5.137 1.00 96.12 95 PHE A O 1
ATOM 750 N N . ASP A 1 96 ? -2.864 -6.646 -4.210 1.00 97.12 96 ASP A N 1
ATOM 751 C CA . ASP A 1 96 ? -3.278 -7.087 -2.888 1.00 97.12 96 ASP A CA 1
ATOM 752 C C . ASP A 1 96 ? -2.950 -6.001 -1.849 1.00 97.12 96 ASP A C 1
ATOM 754 O O . ASP A 1 96 ? -1.863 -5.414 -1.822 1.00 97.12 96 ASP A O 1
ATOM 758 N N . VAL A 1 97 ? -3.901 -5.729 -0.962 1.00 97.69 97 VAL A N 1
ATOM 759 C CA . VAL A 1 97 ? -3.755 -4.771 0.134 1.00 97.69 97 VAL A CA 1
ATOM 760 C C . VAL A 1 97 ? -3.660 -5.528 1.447 1.00 97.69 97 VAL A C 1
ATOM 762 O O . VAL A 1 97 ? -4.556 -6.288 1.800 1.00 97.69 97 VAL A O 1
ATOM 765 N N . VAL A 1 98 ? -2.589 -5.295 2.198 1.00 96.88 98 VAL A N 1
ATOM 766 C CA . VAL A 1 98 ? -2.402 -5.903 3.517 1.00 96.88 98 VAL A CA 1
ATOM 767 C C . VAL A 1 98 ? -2.928 -4.964 4.588 1.00 96.88 98 VAL A C 1
ATOM 769 O O . VAL A 1 98 ? -2.433 -3.852 4.722 1.00 96.88 98 VAL A O 1
ATOM 772 N N . VAL A 1 99 ? -3.882 -5.429 5.390 1.00 96.31 99 VAL A N 1
ATOM 773 C CA . VAL A 1 99 ? -4.345 -4.748 6.609 1.00 96.31 99 VAL A CA 1
ATOM 774 C C . VAL A 1 99 ? -3.934 -5.553 7.838 1.00 96.31 99 VAL A C 1
ATOM 776 O O . VAL A 1 99 ? -3.787 -6.774 7.775 1.00 96.31 99 VAL A O 1
ATOM 779 N N . ALA A 1 100 ? -3.751 -4.890 8.976 1.00 94.31 100 ALA A N 1
ATOM 780 C CA . ALA A 1 100 ? -3.511 -5.576 10.237 1.00 94.31 100 ALA A CA 1
ATOM 781 C C . ALA A 1 100 ? -4.843 -5.778 10.963 1.00 94.31 100 ALA A C 1
ATOM 783 O O . ALA A 1 100 ? -5.516 -4.823 11.343 1.00 94.31 100 ALA A O 1
ATOM 784 N N . GLY A 1 101 ? -5.230 -7.029 11.173 1.00 93.88 101 GLY A N 1
ATOM 785 C CA . GLY A 1 101 ? -6.401 -7.382 11.959 1.00 93.88 101 GLY A CA 1
ATOM 786 C C . GLY A 1 101 ? -6.050 -7.537 13.436 1.00 93.88 101 GLY A C 1
ATOM 787 O O . GLY A 1 101 ? -5.228 -8.380 13.794 1.00 93.88 101 GLY A O 1
ATOM 788 N N . VAL A 1 102 ? -6.671 -6.745 14.308 1.00 90.62 102 VAL A N 1
ATOM 789 C CA . VAL A 1 102 ? -6.493 -6.825 15.763 1.00 90.62 102 VAL A CA 1
ATOM 790 C C . VAL A 1 102 ? -7.280 -8.017 16.298 1.00 90.62 102 VAL A C 1
ATOM 792 O O . VAL A 1 102 ? -8.509 -8.061 16.199 1.00 90.62 102 VAL A O 1
ATOM 795 N N . ARG A 1 103 ? -6.581 -8.985 16.893 1.00 89.00 103 ARG A N 1
ATOM 796 C CA . ARG A 1 103 ? -7.189 -10.200 17.452 1.00 89.00 103 ARG A CA 1
ATOM 797 C C . ARG A 1 103 ? -8.153 -9.850 18.590 1.00 89.00 103 ARG A C 1
ATOM 799 O O . ARG A 1 103 ? -7.870 -8.963 19.399 1.00 89.00 103 ARG A O 1
ATOM 806 N N . ARG A 1 104 ? -9.270 -10.576 18.706 1.00 83.31 104 ARG A N 1
ATOM 807 C CA . ARG A 1 104 ? -10.337 -10.263 19.681 1.00 83.31 104 ARG A CA 1
ATOM 808 C C . ARG A 1 104 ? -9.892 -10.315 21.145 1.00 83.31 104 ARG A C 1
ATOM 810 O O . ARG A 1 104 ? -10.238 -9.424 21.919 1.00 83.31 104 ARG A O 1
ATOM 817 N N . GLN A 1 105 ? -9.107 -11.323 21.523 1.00 76.19 105 GLN A N 1
ATOM 818 C CA . GLN A 1 105 ? -8.613 -11.475 22.898 1.00 76.19 105 GLN A CA 1
ATOM 819 C C . GLN A 1 105 ? -7.686 -10.312 23.320 1.00 76.19 105 GLN A C 1
ATOM 821 O O . GLN A 1 105 ? -8.007 -9.631 24.297 1.00 76.19 105 GLN A O 1
ATOM 826 N N . PRO A 1 106 ? -6.602 -9.993 22.579 1.00 70.00 106 PRO A N 1
ATOM 827 C CA . PRO A 1 106 ? -5.801 -8.794 22.829 1.00 70.00 106 PRO A CA 1
ATOM 828 C C . PRO A 1 106 ? -6.611 -7.500 22.788 1.00 70.00 106 PRO A C 1
ATOM 830 O O . PRO A 1 106 ? -6.398 -6.624 23.623 1.00 70.00 106 PRO A O 1
ATOM 833 N N . TYR A 1 107 ? -7.576 -7.384 21.870 1.00 66.44 107 TYR A N 1
ATOM 834 C CA . TYR A 1 107 ? -8.442 -6.210 21.784 1.00 66.44 107 TYR A CA 1
ATOM 835 C C . TYR A 1 107 ? -9.224 -5.964 23.081 1.00 66.44 107 TYR A C 1
ATOM 837 O O . TYR A 1 107 ? -9.273 -4.834 23.568 1.00 66.44 107 TYR A O 1
ATOM 845 N N . ALA A 1 108 ? -9.778 -7.017 23.691 1.00 62.50 108 ALA A N 1
ATOM 846 C CA . ALA A 1 108 ? -10.468 -6.923 24.977 1.00 62.50 108 ALA A CA 1
ATOM 847 C C . ALA A 1 108 ? -9.536 -6.490 26.126 1.00 62.50 108 ALA A C 1
ATOM 849 O O . ALA A 1 108 ? -9.992 -5.864 27.084 1.00 62.50 108 ALA A O 1
ATOM 850 N N . ALA A 1 109 ? -8.236 -6.770 26.021 1.00 62.84 109 ALA A N 1
ATOM 851 C CA . ALA A 1 109 ? -7.226 -6.367 26.996 1.00 62.84 109 ALA A CA 1
ATOM 852 C C . ALA A 1 109 ? -6.651 -4.958 26.749 1.00 62.84 109 ALA A C 1
ATOM 854 O O . ALA A 1 109 ? -6.003 -4.404 27.639 1.00 62.84 109 ALA A O 1
ATOM 855 N N . LEU A 1 110 ? -6.897 -4.339 25.583 1.00 63.94 110 LEU A N 1
ATOM 856 C CA . LEU A 1 110 ? -6.360 -3.011 25.275 1.00 63.94 110 LEU A CA 1
ATOM 857 C C . LEU A 1 110 ? -6.821 -1.963 26.306 1.00 63.94 110 LEU A C 1
ATOM 859 O O . LEU A 1 110 ? -7.955 -2.021 26.796 1.00 63.94 110 LEU A O 1
ATOM 863 N N . PRO A 1 111 ? -5.994 -0.952 26.631 1.00 63.25 111 PRO A N 1
ATOM 864 C CA . PRO A 1 111 ? -6.408 0.143 27.501 1.00 63.25 111 PRO A CA 1
ATOM 865 C C . PRO A 1 111 ? -7.723 0.776 27.034 1.00 63.25 111 PRO A C 1
ATOM 867 O O . PRO A 1 111 ? -7.948 0.938 25.833 1.00 63.25 111 PRO A O 1
ATOM 870 N N . SER A 1 112 ? -8.576 1.186 27.976 1.00 60.88 112 SER A N 1
ATOM 871 C CA . SER A 1 112 ? -9.904 1.743 27.679 1.00 60.88 112 SER A CA 1
ATOM 872 C C . SER A 1 112 ? -9.861 2.899 26.680 1.00 60.88 112 SER A C 1
ATOM 874 O O . SER A 1 112 ? -10.766 3.009 25.884 1.00 60.88 112 SER A O 1
ATOM 876 N N . ARG A 1 113 ? -8.791 3.696 26.606 1.00 58.25 113 ARG A N 1
ATOM 877 C CA . ARG A 1 113 ? -8.607 4.753 25.586 1.00 58.25 113 ARG A CA 1
ATOM 878 C C . ARG A 1 113 ? -8.554 4.277 24.121 1.00 58.25 113 ARG A C 1
ATOM 880 O O . ARG A 1 113 ? -8.661 5.102 23.223 1.00 58.25 113 ARG A O 1
ATOM 887 N N . PHE A 1 114 ? -8.330 2.987 23.872 1.00 55.50 114 PHE A N 1
ATOM 888 C CA . PHE A 1 114 ? -8.421 2.372 22.540 1.00 55.50 114 PHE A CA 1
ATOM 889 C C . PHE A 1 114 ? -9.784 1.709 22.295 1.00 55.50 114 PHE A C 1
ATOM 891 O O . PHE A 1 114 ? -10.167 1.530 21.144 1.00 55.50 114 PHE A O 1
ATOM 898 N N . ARG A 1 115 ? -10.521 1.383 23.370 1.00 55.81 115 ARG A N 1
ATOM 899 C CA . ARG A 1 115 ? -11.853 0.749 23.339 1.00 55.81 115 ARG A CA 1
ATOM 900 C C . ARG A 1 115 ? -13.023 1.736 23.500 1.00 55.81 115 ARG A C 1
ATOM 902 O O . ARG A 1 115 ? -14.104 1.514 22.968 1.00 55.81 115 ARG A O 1
ATOM 909 N N . HIS A 1 116 ? -12.822 2.817 24.249 1.00 49.59 116 HIS A N 1
ATOM 910 C CA . HIS A 1 116 ? -13.830 3.736 24.774 1.00 49.59 116 HIS A CA 1
ATOM 911 C C . HIS A 1 116 ? -13.480 5.200 24.458 1.00 49.59 116 HIS A C 1
ATOM 913 O O . HIS A 1 116 ? -12.411 5.713 24.789 1.00 49.59 116 HIS A O 1
ATOM 919 N N . ARG A 1 117 ? -14.460 5.859 23.830 1.00 50.31 117 ARG A N 1
ATOM 920 C CA . ARG A 1 117 ? -14.453 7.176 23.164 1.00 50.31 117 ARG A CA 1
ATOM 921 C C . ARG A 1 117 ? -14.348 8.424 24.043 1.00 50.31 117 ARG A C 1
ATOM 923 O O . ARG A 1 117 ? -14.196 9.520 23.521 1.00 50.31 117 ARG A O 1
ATOM 930 N N . GLU A 1 118 ? -14.604 8.331 25.340 1.00 43.12 118 GLU A N 1
ATOM 931 C CA . GLU A 1 118 ? -15.367 9.405 26.002 1.00 43.12 118 GLU A CA 1
ATOM 932 C C . GLU A 1 118 ? -14.602 10.678 26.394 1.00 43.12 118 GLU A C 1
ATOM 934 O O . GLU A 1 118 ? -15.214 11.598 26.930 1.00 43.12 118 GLU A O 1
ATOM 939 N N . ARG A 1 119 ? -13.296 10.802 26.118 1.00 38.41 119 ARG A N 1
ATOM 940 C CA . ARG A 1 119 ? -12.510 11.942 26.634 1.00 38.41 119 ARG A CA 1
ATOM 941 C C . ARG A 1 119 ? -11.766 12.808 25.614 1.00 38.41 119 ARG A C 1
ATOM 943 O O . ARG A 1 119 ? -11.374 13.906 25.991 1.00 38.41 119 ARG A O 1
ATOM 950 N N . SER A 1 120 ? -11.619 12.419 24.346 1.00 42.69 120 SER A N 1
ATOM 951 C CA . SER A 1 120 ? -10.891 13.240 23.351 1.00 42.69 120 SER A CA 1
ATOM 952 C C . SER A 1 120 ? -11.697 14.452 22.861 1.00 42.69 120 SER A C 1
ATOM 954 O O . SER A 1 120 ? -11.147 15.528 22.619 1.00 42.69 120 SER A O 1
ATOM 956 N N . THR A 1 121 ? -13.025 14.323 22.766 1.00 38.62 121 THR A N 1
ATOM 957 C CA . THR A 1 121 ? -13.894 15.377 22.216 1.00 38.62 121 THR A CA 1
ATOM 958 C C . THR A 1 121 ? -14.041 16.607 23.114 1.00 38.62 121 THR A C 1
ATOM 960 O O . THR A 1 121 ? -14.408 17.671 22.618 1.00 38.62 121 THR A O 1
ATOM 963 N N . LEU A 1 122 ? -13.759 16.493 24.418 1.00 38.38 122 LEU A N 1
ATOM 964 C CA . LEU A 1 122 ? -13.817 17.635 25.340 1.00 38.38 122 LEU A CA 1
ATOM 965 C C . LEU A 1 122 ? -12.573 18.529 25.249 1.00 38.38 122 LEU A C 1
ATOM 967 O O . LEU A 1 122 ? -12.672 19.716 25.537 1.00 38.38 122 LEU A O 1
ATOM 971 N N . THR A 1 123 ? -11.438 18.006 24.781 1.00 40.09 123 THR A N 1
ATOM 972 C CA . THR A 1 123 ? -10.192 18.779 24.631 1.00 40.09 123 THR A CA 1
ATOM 973 C C . THR A 1 123 ? -10.101 19.485 23.272 1.00 40.09 123 THR A C 1
ATOM 975 O O . THR A 1 123 ? -9.473 20.531 23.152 1.00 40.09 123 THR A O 1
ATOM 978 N N . LEU A 1 124 ? -10.771 18.962 22.237 1.00 42.31 124 LEU A N 1
ATOM 979 C CA . LEU A 1 124 ? -10.748 19.544 20.885 1.00 42.31 124 LEU A CA 1
ATOM 980 C C . LEU A 1 124 ? -11.616 20.802 20.724 1.00 42.31 124 LEU A C 1
ATOM 982 O O . LEU A 1 124 ? -11.364 21.599 19.824 1.00 42.31 124 LEU A O 1
ATOM 986 N N . ARG A 1 125 ? -12.612 21.016 21.595 1.00 36.66 125 ARG A N 1
ATOM 987 C CA . ARG A 1 125 ? -13.404 22.263 21.622 1.00 36.66 125 ARG A CA 1
ATOM 988 C C . ARG A 1 125 ? -12.690 23.427 22.316 1.00 36.66 125 ARG A C 1
ATOM 990 O O . ARG A 1 125 ? -13.144 24.557 22.182 1.00 36.66 125 ARG A O 1
ATOM 997 N N . SER A 1 126 ? -11.594 23.163 23.026 1.00 38.66 126 SER A N 1
ATOM 998 C CA . SER A 1 126 ? -10.851 24.153 23.810 1.00 38.66 126 SER A CA 1
ATOM 999 C C . SER A 1 126 ? -9.453 24.444 23.261 1.00 38.66 126 SER A C 1
ATOM 1001 O O . SER A 1 126 ? -8.632 24.982 23.995 1.00 38.66 126 SER A O 1
ATOM 1003 N N . LEU A 1 127 ? -9.140 24.068 22.017 1.00 38.69 127 LEU A N 1
ATOM 1004 C CA . LEU A 1 127 ? -7.822 24.330 21.438 1.00 38.69 127 LEU A CA 1
ATOM 1005 C C . LEU A 1 127 ? -7.762 25.753 20.861 1.00 38.69 127 LEU A C 1
ATOM 1007 O O . LEU A 1 127 ? -8.333 25.990 19.793 1.00 38.69 127 LEU A O 1
ATOM 1011 N N . PRO A 1 128 ? -7.052 26.705 21.498 1.00 32.78 128 PRO A N 1
ATOM 1012 C CA . PRO A 1 128 ? -6.559 27.856 20.765 1.00 32.78 128 PRO A CA 1
ATOM 1013 C C . PRO A 1 128 ? -5.592 27.332 19.699 1.00 32.78 128 PRO A C 1
ATOM 1015 O O . PRO A 1 128 ? -4.723 26.506 19.985 1.00 32.78 128 PRO A O 1
ATOM 1018 N N . PHE A 1 129 ? -5.749 27.801 18.463 1.00 38.94 129 PHE A N 1
ATOM 1019 C CA . PHE A 1 129 ? -4.766 27.629 17.396 1.00 38.94 129 PHE A CA 1
ATOM 1020 C C . PHE A 1 129 ? -3.478 28.381 17.776 1.00 38.94 129 PHE A C 1
ATOM 1022 O O . PHE A 1 129 ? -3.199 29.459 17.263 1.00 38.94 129 PHE A O 1
ATOM 1029 N N . LEU A 1 130 ? -2.715 27.852 18.732 1.00 37.75 130 LEU A N 1
ATOM 1030 C CA . LEU A 1 130 ? -1.368 28.319 19.026 1.00 37.75 130 LEU A CA 1
ATOM 1031 C C . LEU A 1 130 ? -0.426 27.807 17.922 1.00 37.75 130 LEU A C 1
ATOM 1033 O O . LEU A 1 130 ? -0.608 26.690 17.436 1.00 37.75 130 LEU A O 1
ATOM 1037 N N . PRO A 1 131 ? 0.604 28.576 17.535 1.00 36.84 131 PRO A N 1
ATOM 1038 C CA . PRO A 1 131 ? 1.526 28.244 16.441 1.00 36.84 131 PRO A CA 1
ATOM 1039 C C . PRO A 1 131 ? 2.472 27.062 16.741 1.00 36.84 131 PRO A C 1
ATOM 1041 O O . PRO A 1 131 ? 3.419 26.815 15.998 1.00 36.84 131 PRO A O 1
ATOM 1044 N N . ILE A 1 132 ? 2.230 26.310 17.817 1.00 38.97 132 ILE A N 1
ATOM 1045 C CA . ILE A 1 132 ? 2.970 25.098 18.168 1.00 38.97 132 ILE A CA 1
ATOM 1046 C C . ILE A 1 132 ? 2.261 23.936 17.463 1.00 38.97 132 ILE A C 1
ATOM 1048 O O . ILE A 1 132 ? 1.152 23.556 17.830 1.00 38.97 132 ILE A O 1
ATOM 1052 N N . GLY A 1 133 ? 2.868 23.433 16.387 1.00 51.00 133 GLY A N 1
ATOM 1053 C CA . GLY A 1 133 ? 2.261 22.454 15.483 1.00 51.00 133 GLY A CA 1
ATOM 1054 C C . GLY A 1 133 ? 1.801 21.149 16.149 1.00 51.00 133 GLY A C 1
ATOM 1055 O O . GLY A 1 133 ? 2.204 20.796 17.249 1.00 51.00 133 GLY A O 1
ATOM 1056 N N . ILE A 1 134 ? 0.987 20.381 15.422 1.00 55.75 134 ILE A N 1
ATOM 1057 C CA . ILE A 1 134 ? 0.351 19.111 15.842 1.00 55.75 134 ILE A CA 1
ATOM 1058 C C . ILE A 1 134 ? 1.383 17.978 16.097 1.00 55.75 134 ILE A C 1
ATOM 1060 O O . ILE A 1 134 ? 1.057 16.919 16.633 1.00 55.75 134 ILE A O 1
ATOM 1064 N N . GLY A 1 135 ? 2.649 18.201 15.733 1.00 58.22 135 GLY A N 1
ATOM 1065 C CA . GLY A 1 135 ? 3.736 17.218 15.752 1.00 58.22 135 GLY A CA 1
ATOM 1066 C C . GLY A 1 135 ? 3.974 16.506 17.092 1.00 58.22 135 GLY A C 1
ATOM 1067 O O . GLY A 1 135 ? 4.025 15.277 17.081 1.00 58.22 135 GLY A O 1
ATOM 1068 N N . PRO A 1 136 ? 4.066 17.199 18.247 1.00 61.94 136 PRO A N 1
ATOM 1069 C CA . PRO A 1 136 ? 4.320 16.548 19.536 1.00 61.94 136 PRO A CA 1
ATOM 1070 C C . PRO A 1 136 ? 3.213 15.570 19.959 1.00 61.94 136 PRO A C 1
ATOM 1072 O O . PRO A 1 136 ? 3.496 14.516 20.526 1.00 61.94 136 PRO A O 1
ATOM 1075 N N . TRP A 1 137 ? 1.952 15.880 19.639 1.00 60.47 137 TRP A N 1
ATOM 1076 C CA . TRP A 1 137 ? 0.803 15.022 19.948 1.00 60.47 137 TRP A CA 1
ATOM 1077 C C . TRP A 1 137 ? 0.770 13.768 19.071 1.00 60.47 137 TRP A C 1
ATOM 1079 O O . TRP A 1 137 ? 0.551 12.666 19.577 1.00 60.47 137 TRP A O 1
ATOM 1089 N N . VAL A 1 138 ? 1.047 13.919 17.770 1.00 61.84 138 VAL A N 1
ATOM 1090 C CA . VAL A 1 138 ? 1.218 12.781 16.851 1.00 61.84 138 VAL A CA 1
ATOM 1091 C C . VAL A 1 138 ? 2.381 11.908 17.310 1.00 61.84 138 VAL A C 1
ATOM 1093 O O . VAL A 1 138 ? 2.215 10.696 17.408 1.00 61.84 138 VAL A O 1
ATOM 1096 N N . ALA A 1 139 ? 3.512 12.507 17.689 1.00 62.84 139 ALA A N 1
ATOM 1097 C CA . ALA A 1 139 ? 4.676 11.774 18.174 1.00 62.84 139 ALA A CA 1
ATOM 1098 C C . ALA A 1 139 ? 4.355 10.924 19.415 1.00 62.84 139 ALA A C 1
ATOM 1100 O O . ALA A 1 139 ? 4.615 9.723 19.417 1.00 62.84 139 ALA A O 1
ATOM 1101 N N . ALA A 1 140 ? 3.705 11.497 20.434 1.00 64.00 140 ALA A N 1
ATOM 1102 C CA . ALA A 1 140 ? 3.314 10.767 21.645 1.00 64.00 140 ALA A CA 1
ATOM 1103 C C . ALA A 1 140 ? 2.359 9.588 21.369 1.00 64.00 140 ALA A C 1
ATOM 1105 O O . ALA A 1 140 ? 2.372 8.583 22.083 1.00 64.00 140 ALA A O 1
ATOM 1106 N N . ARG A 1 141 ? 1.520 9.697 20.334 1.00 65.75 141 ARG A N 1
ATOM 1107 C CA . ARG A 1 141 ? 0.570 8.648 19.953 1.00 65.75 141 ARG A CA 1
ATOM 1108 C C . ARG A 1 141 ? 1.209 7.570 19.082 1.00 65.75 141 ARG A C 1
ATOM 1110 O O . ARG A 1 141 ? 0.893 6.398 19.268 1.00 65.75 141 ARG A O 1
ATOM 1117 N N . MET A 1 142 ? 2.160 7.947 18.231 1.00 65.38 142 MET A N 1
ATOM 1118 C CA . MET A 1 142 ? 2.984 7.025 17.446 1.00 65.38 142 MET A CA 1
ATOM 1119 C C . MET A 1 142 ? 3.740 6.031 18.337 1.00 65.38 142 MET A C 1
ATOM 1121 O O . MET A 1 142 ? 3.796 4.854 18.007 1.00 65.38 142 MET A O 1
ATOM 1125 N N . TRP A 1 143 ? 4.215 6.431 19.522 1.00 62.53 143 TRP A N 1
ATOM 1126 C CA . TRP A 1 143 ? 4.804 5.488 20.491 1.00 62.53 143 TRP A CA 1
ATOM 1127 C C . TRP A 1 143 ? 3.881 4.327 20.864 1.00 62.53 143 TRP A C 1
ATOM 1129 O O . TRP A 1 143 ? 4.336 3.231 21.175 1.00 62.53 143 TRP A O 1
ATOM 1139 N N . GLN A 1 144 ? 2.571 4.549 20.823 1.00 64.00 144 GLN A N 1
ATOM 1140 C CA . GLN A 1 144 ? 1.592 3.527 21.167 1.00 64.00 144 GLN A CA 1
ATOM 1141 C C . GLN A 1 144 ? 1.296 2.589 19.991 1.00 64.00 144 GLN A C 1
ATOM 1143 O O . GLN A 1 144 ? 0.787 1.495 20.221 1.00 64.00 144 GLN A O 1
ATOM 1148 N N . VAL A 1 145 ? 1.667 2.974 18.762 1.00 66.50 145 VAL A N 1
ATOM 1149 C CA . VAL A 1 145 ? 1.656 2.089 17.586 1.00 66.50 145 VAL A CA 1
ATOM 1150 C C . VAL A 1 145 ? 2.594 0.908 17.812 1.00 66.50 145 VAL A C 1
ATOM 1152 O O . VAL A 1 145 ? 2.255 -0.192 17.401 1.00 66.50 145 VAL A O 1
ATOM 1155 N N . ALA A 1 146 ? 3.697 1.081 18.552 1.00 64.44 146 ALA A N 1
ATOM 1156 C CA . ALA A 1 146 ? 4.627 -0.007 18.865 1.00 64.44 146 ALA A CA 1
ATOM 1157 C C . ALA A 1 146 ? 3.951 -1.212 19.547 1.00 64.44 146 ALA A C 1
ATOM 1159 O O . ALA A 1 146 ? 4.341 -2.344 19.297 1.00 64.44 146 ALA A O 1
ATOM 1160 N N . ALA A 1 147 ? 2.890 -0.995 20.336 1.00 64.12 147 ALA A N 1
ATOM 1161 C CA . ALA A 1 147 ? 2.122 -2.086 20.947 1.00 64.12 147 ALA A CA 1
ATOM 1162 C C . ALA A 1 147 ? 1.319 -2.919 19.928 1.00 64.12 147 ALA A C 1
ATOM 1164 O O . ALA A 1 147 ? 0.932 -4.045 20.224 1.00 64.12 147 ALA A O 1
ATOM 1165 N N . PHE A 1 148 ? 1.052 -2.361 18.745 1.00 66.50 148 PHE A N 1
ATOM 1166 C CA . PHE A 1 148 ? 0.404 -3.047 17.628 1.00 66.50 148 PHE A CA 1
ATOM 1167 C C . PHE A 1 148 ? 1.414 -3.677 16.662 1.00 66.50 148 PHE A C 1
ATOM 1169 O O . PHE A 1 148 ? 1.012 -4.507 15.858 1.00 66.50 148 PHE A O 1
ATOM 1176 N N . ILE A 1 149 ? 2.708 -3.356 16.773 1.00 68.31 149 ILE A N 1
ATOM 1177 C CA . ILE A 1 149 ? 3.811 -4.018 16.052 1.00 68.31 149 ILE A CA 1
ATOM 1178 C C . ILE A 1 149 ? 4.189 -5.309 16.807 1.00 68.31 149 ILE A C 1
ATOM 1180 O O . ILE A 1 149 ? 5.341 -5.568 17.137 1.00 68.31 149 ILE A O 1
ATOM 1184 N N . ASP A 1 150 ? 3.180 -6.106 17.158 1.00 75.62 150 ASP A N 1
ATOM 1185 C CA . ASP A 1 150 ? 3.318 -7.402 17.818 1.00 75.62 150 ASP A CA 1
ATOM 1186 C C . ASP A 1 150 ? 2.307 -8.374 17.199 1.00 75.62 150 ASP A C 1
ATOM 1188 O O . ASP A 1 150 ? 1.092 -8.180 17.294 1.00 75.62 150 ASP A O 1
ATOM 1192 N N . LEU A 1 151 ? 2.804 -9.452 16.586 1.00 72.44 151 LEU A N 1
ATOM 1193 C CA . LEU A 1 151 ? 1.987 -10.474 15.916 1.00 72.44 151 LEU A CA 1
ATOM 1194 C C . LEU A 1 151 ? 1.081 -11.272 16.876 1.00 72.44 151 LEU A C 1
ATOM 1196 O O . LEU A 1 151 ? 0.156 -11.982 16.459 1.00 72.44 151 LEU A O 1
ATOM 1200 N N . ARG A 1 152 ? 1.322 -11.165 18.186 1.00 77.12 152 ARG A N 1
ATOM 1201 C CA . ARG A 1 152 ? 0.418 -11.689 19.218 1.00 77.12 152 ARG A CA 1
ATOM 1202 C C . ARG A 1 152 ? -0.829 -10.822 19.368 1.00 77.12 152 ARG A C 1
ATOM 1204 O O . ARG A 1 152 ? -1.853 -11.322 19.822 1.00 77.12 152 ARG A O 1
ATOM 1211 N N . VAL A 1 153 ? -0.754 -9.547 18.985 1.00 84.50 153 VAL A N 1
ATOM 1212 C CA . VAL A 1 153 ? -1.851 -8.571 19.057 1.00 84.50 153 VAL A CA 1
ATOM 1213 C C . VAL A 1 153 ? -2.565 -8.456 17.714 1.00 84.50 153 VAL A C 1
ATOM 1215 O O . VAL A 1 153 ? -3.798 -8.436 17.674 1.00 84.50 153 VAL A O 1
ATOM 1218 N N . VAL A 1 154 ? -1.806 -8.424 16.617 1.00 90.06 154 VAL A N 1
ATOM 1219 C CA . VAL A 1 154 ? -2.335 -8.283 15.256 1.00 90.06 154 VAL A CA 1
ATOM 1220 C C . VAL A 1 154 ? -1.950 -9.459 14.365 1.00 90.06 154 VAL A C 1
ATOM 1222 O O . VAL A 1 154 ? -0.963 -10.142 14.611 1.00 90.06 154 VAL A O 1
ATOM 1225 N N . LYS A 1 155 ? -2.712 -9.702 13.301 1.00 92.69 155 LYS A N 1
ATOM 1226 C CA . LYS A 1 155 ? -2.330 -10.624 12.224 1.00 92.69 155 LYS A CA 1
ATOM 1227 C C . LYS A 1 155 ? -2.511 -9.953 10.860 1.00 92.69 155 LYS A C 1
ATOM 1229 O O . LYS A 1 155 ? -3.417 -9.127 10.734 1.00 92.69 155 LYS A O 1
ATOM 1234 N N . PRO A 1 156 ? -1.685 -10.273 9.852 1.00 94.19 156 PRO A N 1
ATOM 1235 C CA . PRO A 1 156 ? -1.904 -9.753 8.510 1.00 94.19 156 PRO A CA 1
ATOM 1236 C C . PRO A 1 156 ? -3.180 -10.363 7.917 1.00 94.19 156 PRO A C 1
ATOM 1238 O O . PRO A 1 156 ? -3.445 -11.553 8.084 1.00 94.19 156 PRO A O 1
ATOM 1241 N N . ILE A 1 157 ? -3.966 -9.539 7.233 1.00 95.75 157 ILE A N 1
ATOM 1242 C CA . ILE A 1 157 ? -5.110 -9.941 6.413 1.00 95.75 157 ILE A CA 1
ATOM 1243 C C . ILE A 1 157 ? -4.863 -9.372 5.021 1.00 95.75 157 ILE A C 1
ATOM 1245 O O . ILE A 1 157 ? -4.623 -8.173 4.870 1.00 95.75 157 ILE A O 1
ATOM 1249 N N . VAL A 1 158 ? -4.913 -10.234 4.011 1.00 96.25 158 VAL A N 1
ATOM 1250 C CA . VAL A 1 158 ? -4.739 -9.845 2.612 1.00 96.25 158 VAL A CA 1
ATOM 1251 C C . VAL A 1 158 ? -6.117 -9.626 1.997 1.00 96.25 158 VAL A C 1
ATOM 1253 O O . VAL A 1 158 ? -6.933 -10.540 1.949 1.00 96.25 158 VAL A O 1
ATOM 1256 N N . ILE A 1 159 ? -6.372 -8.404 1.544 1.00 96.75 159 ILE A N 1
ATOM 1257 C CA . ILE A 1 159 ? -7.550 -8.027 0.766 1.00 96.75 159 ILE A CA 1
ATOM 1258 C C . ILE A 1 159 ? -7.131 -8.044 -0.701 1.00 96.75 159 ILE A C 1
ATOM 1260 O O . ILE A 1 159 ? -6.232 -7.305 -1.098 1.00 96.75 159 ILE A O 1
ATOM 1264 N N . SER A 1 160 ? -7.771 -8.883 -1.505 1.00 93.25 160 SER A N 1
ATOM 1265 C CA . SER A 1 160 ? -7.381 -9.121 -2.896 1.00 93.25 160 SER A CA 1
ATOM 1266 C C . SER A 1 160 ? -8.583 -9.182 -3.836 1.00 93.25 160 SER A C 1
ATOM 1268 O O . SER A 1 160 ? -9.734 -9.239 -3.405 1.00 93.25 160 SER A O 1
ATOM 1270 N N . ALA A 1 161 ? -8.284 -9.174 -5.135 1.00 85.94 161 ALA A N 1
ATOM 1271 C CA . ALA A 1 161 ? -9.204 -9.391 -6.244 1.00 85.94 161 ALA A CA 1
ATOM 1272 C C . ALA A 1 161 ? -9.705 -10.847 -6.365 1.00 85.94 161 ALA A C 1
ATOM 1274 O O . ALA A 1 161 ? -10.592 -11.105 -7.178 1.00 85.94 161 ALA A O 1
ATOM 1275 N N . ASP A 1 162 ? -9.145 -11.796 -5.609 1.00 82.44 162 ASP A N 1
ATOM 1276 C CA . ASP A 1 162 ? -9.597 -13.188 -5.553 1.00 82.44 162 ASP A CA 1
ATOM 1277 C C . ASP A 1 162 ? -10.411 -13.493 -4.278 1.00 82.44 162 ASP A C 1
ATOM 1279 O O . ASP A 1 162 ? -10.338 -12.806 -3.258 1.00 82.44 162 ASP A O 1
ATOM 1283 N N . GLY A 1 163 ? -11.251 -14.528 -4.359 1.00 83.38 163 GLY A N 1
ATOM 1284 C CA . GLY A 1 163 ? -12.034 -15.024 -3.225 1.00 83.38 163 GLY A CA 1
ATOM 1285 C C . GLY A 1 163 ? -13.075 -14.039 -2.673 1.00 83.38 163 GLY A C 1
ATOM 1286 O O . GLY A 1 163 ? -13.696 -13.275 -3.414 1.00 83.38 163 GLY A O 1
ATOM 1287 N N . ALA A 1 164 ? -13.287 -14.098 -1.354 1.00 85.69 164 ALA A N 1
ATOM 1288 C CA . ALA A 1 164 ? -14.334 -13.359 -0.642 1.00 85.69 164 ALA A CA 1
ATOM 1289 C C . ALA A 1 164 ? -14.117 -11.833 -0.630 1.00 85.69 164 ALA A C 1
ATOM 1291 O O . ALA A 1 164 ? -15.067 -11.066 -0.506 1.00 85.69 164 ALA A O 1
ATOM 1292 N N . THR A 1 165 ? -12.875 -11.369 -0.796 1.00 92.31 165 THR A N 1
ATOM 1293 C CA . THR A 1 165 ? -12.531 -9.940 -0.712 1.00 92.31 165 THR A CA 1
ATOM 1294 C C . THR A 1 165 ? -12.568 -9.205 -2.049 1.00 92.31 165 THR A C 1
ATOM 1296 O O . THR A 1 165 ? -12.341 -7.995 -2.083 1.00 92.31 165 THR A O 1
ATOM 1299 N N . ARG A 1 166 ? -12.882 -9.900 -3.150 1.00 93.69 166 ARG A N 1
ATOM 1300 C CA . ARG A 1 166 ? -12.842 -9.338 -4.511 1.00 93.69 166 ARG A CA 1
ATOM 1301 C C . ARG A 1 166 ? -13.712 -8.091 -4.693 1.00 93.69 166 ARG A C 1
ATOM 1303 O O . ARG A 1 166 ? -13.381 -7.205 -5.479 1.00 93.69 166 ARG A O 1
ATOM 1310 N N . ASP A 1 167 ? -14.822 -8.039 -3.958 1.00 94.62 167 ASP A N 1
ATOM 1311 C CA . ASP A 1 167 ? -15.837 -6.992 -4.048 1.00 94.62 167 ASP A CA 1
ATOM 1312 C C . ASP A 1 167 ? -15.580 -5.832 -3.069 1.00 94.62 167 ASP A C 1
ATOM 1314 O O . ASP A 1 167 ? -16.343 -4.864 -3.038 1.00 94.62 167 ASP A O 1
ATOM 1318 N N . VAL A 1 168 ? -14.484 -5.889 -2.301 1.00 96.31 168 VAL A N 1
ATOM 1319 C CA . VAL A 1 168 ? -14.065 -4.796 -1.422 1.00 96.31 168 VAL A CA 1
ATOM 1320 C C . VAL A 1 168 ? -13.660 -3.579 -2.251 1.00 96.31 168 VAL A C 1
ATOM 1322 O O . VAL A 1 168 ? -12.914 -3.685 -3.224 1.00 96.31 168 VAL A O 1
ATOM 1325 N N . ASN A 1 169 ? -14.132 -2.400 -1.847 1.00 96.19 169 ASN A N 1
ATOM 1326 C CA . ASN A 1 169 ? -13.702 -1.132 -2.428 1.00 96.19 169 ASN A CA 1
ATOM 1327 C C . ASN A 1 169 ? -12.192 -0.927 -2.250 1.00 96.19 169 ASN A C 1
ATOM 1329 O O . ASN A 1 169 ? -11.691 -0.937 -1.123 1.00 96.19 169 ASN A O 1
ATOM 1333 N N . VAL A 1 170 ? -11.490 -0.605 -3.338 1.00 96.06 170 VAL A N 1
ATOM 1334 C CA . VAL A 1 170 ? -10.043 -0.329 -3.328 1.00 96.06 170 VAL A CA 1
ATOM 1335 C C . VAL A 1 170 ? -9.708 0.805 -2.355 1.00 96.06 170 VAL A C 1
ATOM 1337 O O . VAL A 1 170 ? -8.763 0.704 -1.572 1.00 96.06 170 VAL A O 1
ATOM 1340 N N . VAL A 1 171 ? -10.521 1.870 -2.356 1.00 94.81 171 VAL A N 1
ATOM 1341 C CA . VAL A 1 171 ? -10.351 3.019 -1.449 1.00 94.81 171 VAL A CA 1
ATOM 1342 C C . VAL A 1 171 ? -10.459 2.628 0.018 1.00 94.81 171 VAL A C 1
ATOM 1344 O O . VAL A 1 171 ? -9.710 3.150 0.840 1.00 94.81 171 VAL A O 1
ATOM 1347 N N . ASP A 1 172 ? -11.376 1.721 0.358 1.00 95.00 172 ASP A N 1
ATOM 1348 C CA . ASP A 1 172 ? -11.600 1.307 1.740 1.00 95.00 172 ASP A CA 1
ATOM 1349 C C . ASP A 1 172 ? -10.459 0.394 2.198 1.00 95.00 172 ASP A C 1
ATOM 1351 O O . ASP A 1 172 ? -9.901 0.623 3.269 1.00 95.00 172 ASP A O 1
ATOM 1355 N N . ALA A 1 173 ? -10.034 -0.554 1.354 1.00 96.19 173 ALA A N 1
ATOM 1356 C CA . ALA A 1 173 ? -8.879 -1.407 1.621 1.00 96.19 173 ALA A CA 1
ATOM 1357 C C . ALA A 1 173 ? -7.608 -0.578 1.881 1.00 96.19 173 ALA A C 1
ATOM 1359 O O . ALA A 1 173 ? -6.959 -0.735 2.918 1.00 96.19 173 ALA A O 1
ATOM 1360 N N . ALA A 1 174 ? -7.279 0.359 0.982 1.00 95.69 174 ALA A N 1
ATOM 1361 C CA . ALA A 1 174 ? -6.106 1.223 1.124 1.00 95.69 174 ALA A CA 1
ATOM 1362 C C . ALA A 1 174 ? -6.196 2.140 2.359 1.00 95.69 174 ALA A C 1
ATOM 1364 O O . ALA A 1 174 ? -5.188 2.369 3.034 1.00 95.69 174 ALA A O 1
ATOM 1365 N N . SER A 1 175 ? -7.397 2.632 2.687 1.00 94.19 175 SER A N 1
ATOM 1366 C CA . SER A 1 175 ? -7.618 3.494 3.854 1.00 94.19 175 SER A CA 1
ATOM 1367 C C . SER A 1 175 ? -7.476 2.735 5.174 1.00 94.19 175 SER A C 1
ATOM 1369 O O . SER A 1 175 ? -6.818 3.241 6.080 1.00 94.19 175 SER A O 1
ATOM 1371 N N . PHE A 1 176 ? -8.023 1.517 5.291 1.00 94.94 176 PHE A N 1
ATOM 1372 C CA . PHE A 1 176 ? -7.795 0.662 6.465 1.00 94.94 176 PHE A CA 1
ATOM 1373 C C . PHE A 1 176 ? -6.316 0.303 6.615 1.00 94.94 176 PHE A C 1
ATOM 1375 O O . PHE A 1 176 ? -5.764 0.418 7.706 1.00 94.94 176 PHE A O 1
ATOM 1382 N N . SER A 1 177 ? -5.657 -0.041 5.507 1.00 95.31 177 SER A N 1
ATOM 1383 C CA . SER A 1 177 ? -4.228 -0.359 5.489 1.00 95.31 177 SER A CA 1
ATOM 1384 C C . SER A 1 177 ? -3.337 0.806 5.924 1.00 95.31 177 SER A C 1
ATOM 1386 O O . SER A 1 177 ? -2.246 0.567 6.426 1.00 95.31 177 SER A O 1
ATOM 1388 N N . SER A 1 178 ? -3.804 2.049 5.788 1.00 92.12 178 SER A N 1
ATOM 1389 C CA . SER A 1 178 ? -3.072 3.265 6.179 1.00 92.12 178 SER A CA 1
ATOM 1390 C C . SER A 1 178 ? -3.583 3.889 7.486 1.00 92.12 178 SER A C 1
ATOM 1392 O O . SER A 1 178 ? -3.190 4.999 7.854 1.00 92.12 178 SER A O 1
ATOM 1394 N N . ALA A 1 179 ? -4.511 3.226 8.185 1.00 90.88 179 ALA A N 1
ATOM 1395 C CA . ALA A 1 179 ? -5.115 3.731 9.413 1.00 90.88 179 ALA A CA 1
ATOM 1396 C C . ALA A 1 179 ? -4.211 3.440 10.621 1.00 90.88 179 ALA A C 1
ATOM 1398 O O . ALA A 1 179 ? -4.417 2.477 11.365 1.00 90.88 179 ALA A O 1
ATOM 1399 N N . ILE A 1 180 ? -3.182 4.275 10.792 1.00 86.50 180 ILE A N 1
ATOM 1400 C CA . ILE A 1 180 ? -2.187 4.165 11.867 1.00 86.50 180 ILE A CA 1
ATOM 1401 C C . ILE A 1 180 ? -2.880 4.100 13.243 1.00 86.50 180 ILE A C 1
ATOM 1403 O O . ILE A 1 180 ? -3.498 5.094 13.650 1.00 86.50 180 ILE A O 1
ATOM 1407 N N . PRO A 1 181 ? -2.733 2.992 14.001 1.00 81.62 181 PRO A N 1
ATOM 1408 C CA . PRO A 1 181 ? -3.394 2.791 15.286 1.00 81.62 181 PRO A CA 1
ATOM 1409 C C . PRO A 1 181 ? -3.270 3.990 16.228 1.00 81.62 181 PRO A C 1
ATOM 1411 O O . PRO A 1 181 ? -2.181 4.449 16.569 1.00 81.62 181 PRO A O 1
ATOM 1414 N N . GLY A 1 182 ? -4.410 4.508 16.680 1.00 76.19 182 GLY A N 1
ATOM 1415 C CA . GLY A 1 182 ? -4.463 5.626 17.614 1.00 76.19 182 GLY A CA 1
ATOM 1416 C C . GLY A 1 182 ? -4.205 7.005 17.002 1.00 76.19 182 GLY A C 1
ATOM 1417 O O . GLY A 1 182 ? -4.548 7.984 17.665 1.00 76.19 182 GLY A O 1
ATOM 1418 N N . VAL A 1 183 ? -3.678 7.115 15.779 1.00 80.00 183 VAL A N 1
ATOM 1419 C CA . VAL A 1 183 ? -3.447 8.389 15.072 1.00 80.00 183 VAL A CA 1
ATOM 1420 C C . VAL A 1 183 ? -4.524 8.618 14.020 1.00 80.00 183 VAL A C 1
ATOM 1422 O O . VAL A 1 183 ? -5.223 9.631 14.076 1.00 80.00 183 VAL A O 1
ATOM 1425 N N . LEU A 1 184 ? -4.669 7.670 13.097 1.00 85.19 184 LEU A N 1
ATOM 1426 C CA . LEU A 1 184 ? -5.595 7.729 11.976 1.00 85.19 184 LEU A CA 1
ATOM 1427 C C . LEU A 1 184 ? -6.672 6.666 12.138 1.00 85.19 184 LEU A C 1
ATOM 1429 O O . LEU A 1 184 ? -6.422 5.556 12.598 1.00 85.19 184 LEU A O 1
ATOM 1433 N N . TYR A 1 185 ? -7.877 7.032 11.737 1.00 86.88 185 TYR A N 1
ATOM 1434 C CA . TYR A 1 185 ? -9.054 6.190 11.799 1.00 86.88 185 TYR A CA 1
ATOM 1435 C C . TYR A 1 185 ? -9.737 6.163 10.437 1.00 86.88 185 TYR A C 1
ATOM 1437 O O . TYR A 1 185 ? -9.995 7.222 9.868 1.00 86.88 185 TYR A O 1
ATOM 1445 N N . HIS A 1 186 ? -10.082 4.974 9.947 1.00 91.31 186 HIS A N 1
ATOM 1446 C CA . HIS A 1 186 ? -10.924 4.811 8.766 1.00 91.31 186 HIS A CA 1
ATOM 1447 C C . HIS A 1 186 ? -12.177 4.010 9.100 1.00 91.31 186 HIS A C 1
ATOM 1449 O O . HIS A 1 186 ? -12.144 3.085 9.909 1.00 91.31 186 HIS A O 1
ATOM 1455 N N . GLU A 1 187 ? -13.270 4.368 8.440 1.00 91.56 187 GLU A N 1
ATOM 1456 C CA . GLU A 1 187 ? -14.486 3.570 8.379 1.00 91.56 187 GLU A CA 1
ATOM 1457 C C . GLU A 1 187 ? -15.180 3.844 7.060 1.00 91.56 187 GLU A C 1
ATOM 1459 O O . GLU A 1 187 ? -15.209 4.989 6.589 1.00 91.56 187 GLU A O 1
ATOM 1464 N N . THR A 1 188 ? -15.766 2.799 6.486 1.00 91.06 188 THR A N 1
ATOM 1465 C CA . THR A 1 188 ? -16.423 2.938 5.196 1.00 91.06 188 THR A CA 1
ATOM 1466 C C . THR A 1 188 ? -17.634 3.863 5.302 1.00 91.06 188 THR A C 1
ATOM 1468 O O . THR A 1 188 ? -18.425 3.833 6.250 1.00 91.06 188 THR A O 1
ATOM 1471 N N . SER A 1 189 ? -17.768 4.736 4.311 1.00 88.12 189 SER A N 1
ATOM 1472 C CA . SER A 1 189 ? -18.958 5.560 4.107 1.00 88.12 189 SER A CA 1
ATOM 1473 C C . SER A 1 189 ? -19.997 4.874 3.214 1.00 88.12 189 SER A C 1
ATOM 1475 O O . SER A 1 189 ? -21.098 5.398 3.064 1.00 88.12 189 SER A O 1
ATOM 1477 N N . ASP A 1 190 ? -19.656 3.718 2.645 1.00 90.69 190 ASP A N 1
ATOM 1478 C CA . ASP A 1 190 ? -20.475 2.965 1.708 1.00 90.69 190 ASP A CA 1
ATOM 1479 C C . ASP A 1 190 ? -21.270 1.869 2.443 1.00 90.69 190 ASP A C 1
ATOM 1481 O O . ASP A 1 190 ? -20.677 0.922 2.968 1.00 90.69 190 ASP A O 1
ATOM 1485 N N . PRO A 1 191 ? -22.613 1.952 2.495 1.00 91.69 191 PRO A N 1
ATOM 1486 C CA . PRO A 1 191 ? -23.432 0.956 3.177 1.00 91.69 191 PRO A CA 1
ATOM 1487 C C . PRO A 1 191 ? -23.255 -0.465 2.633 1.00 91.69 191 PRO A C 1
ATOM 1489 O O . PRO A 1 191 ? -23.407 -1.416 3.400 1.00 91.69 191 PRO A O 1
ATOM 1492 N N . ARG A 1 192 ? -22.906 -0.624 1.346 1.00 92.75 192 ARG A N 1
ATOM 1493 C CA . ARG A 1 192 ? -22.716 -1.949 0.733 1.00 92.75 192 ARG A CA 1
ATOM 1494 C C . ARG A 1 192 ? -21.504 -2.677 1.303 1.00 92.75 192 ARG A C 1
ATOM 1496 O O . ARG A 1 192 ? -21.469 -3.902 1.310 1.00 92.75 192 ARG A O 1
ATOM 1503 N N . MET A 1 193 ? -20.523 -1.917 1.788 1.00 94.81 193 MET A N 1
ATOM 1504 C CA . MET A 1 193 ? -19.304 -2.468 2.362 1.00 94.81 193 MET A CA 1
ATOM 1505 C C . MET A 1 193 ? -19.513 -3.026 3.764 1.00 94.81 193 MET A C 1
ATOM 1507 O O . MET A 1 193 ? -18.743 -3.880 4.181 1.00 94.81 193 MET A O 1
ATOM 1511 N N . LEU A 1 194 ? -20.542 -2.583 4.491 1.00 94.25 194 LEU A N 1
ATOM 1512 C CA . LEU A 1 194 ? -20.778 -3.020 5.866 1.00 94.25 194 LEU A CA 1
ATOM 1513 C C . LEU A 1 194 ? -20.874 -4.551 6.006 1.00 94.25 194 LEU A C 1
ATOM 1515 O O . LEU A 1 194 ? -20.056 -5.086 6.747 1.00 94.25 194 LEU A O 1
ATOM 1519 N N . PRO A 1 195 ? -21.767 -5.269 5.291 1.00 95.19 195 PRO A N 1
ATOM 1520 C CA . PRO A 1 195 ? -21.846 -6.725 5.416 1.00 95.19 195 PRO A CA 1
ATOM 1521 C C . PRO A 1 195 ? -20.558 -7.440 4.981 1.00 95.19 195 PRO A C 1
ATOM 1523 O O . PRO A 1 195 ? -20.158 -8.398 5.630 1.00 95.19 195 PRO A O 1
ATOM 1526 N N . ILE A 1 196 ? -19.873 -6.947 3.943 1.00 95.38 196 ILE A N 1
ATOM 1527 C CA . ILE A 1 196 ? -18.617 -7.540 3.449 1.00 95.38 196 ILE A CA 1
ATOM 1528 C C . ILE A 1 196 ? -17.515 -7.430 4.513 1.00 95.38 196 ILE A C 1
ATOM 1530 O O . ILE A 1 196 ? -16.766 -8.374 4.749 1.00 95.38 196 ILE A O 1
ATOM 1534 N N . LEU A 1 197 ? -17.403 -6.271 5.167 1.00 95.50 197 LEU A N 1
ATOM 1535 C CA . LEU A 1 197 ? -16.405 -6.042 6.212 1.00 95.50 197 LEU A CA 1
ATOM 1536 C C . LEU A 1 197 ? -16.778 -6.745 7.527 1.00 95.50 197 LEU A C 1
ATOM 1538 O O . LEU A 1 197 ? -15.879 -7.173 8.249 1.00 95.50 197 LEU A O 1
ATOM 1542 N N . ASP A 1 198 ? -18.072 -6.897 7.829 1.00 95.00 198 ASP A N 1
ATOM 1543 C CA . ASP A 1 198 ? -18.545 -7.704 8.958 1.00 95.00 198 ASP A CA 1
ATOM 1544 C C . ASP A 1 198 ? -18.132 -9.170 8.792 1.00 95.00 198 ASP A C 1
ATOM 1546 O O . ASP A 1 198 ? -17.560 -9.752 9.715 1.00 95.00 198 ASP A O 1
ATOM 1550 N N . GLU A 1 199 ? -18.400 -9.745 7.616 1.00 95.12 199 GLU A N 1
ATOM 1551 C CA . GLU A 1 199 ? -18.043 -11.120 7.261 1.00 95.12 199 GLU A CA 1
ATOM 1552 C C . GLU A 1 199 ? -16.524 -11.303 7.278 1.00 95.12 199 GLU A C 1
ATOM 1554 O O . GLU A 1 199 ? -16.025 -12.190 7.964 1.00 95.12 199 GLU A O 1
ATOM 1559 N N . LEU A 1 200 ? -15.767 -10.379 6.673 1.00 94.81 200 LEU A N 1
ATOM 1560 C CA . LEU A 1 200 ? -14.304 -10.402 6.717 1.00 94.81 200 LEU A CA 1
ATOM 1561 C C . LEU A 1 200 ? -13.763 -10.401 8.156 1.00 94.81 200 LEU A C 1
ATOM 1563 O O . LEU A 1 200 ? -12.863 -11.175 8.484 1.00 94.81 200 LEU A O 1
ATOM 1567 N N . CYS A 1 201 ? -14.293 -9.544 9.033 1.00 94.44 201 CYS A N 1
ATOM 1568 C CA . CYS A 1 201 ? -13.877 -9.500 10.434 1.00 94.44 201 CYS A CA 1
ATOM 1569 C C . CYS A 1 201 ? -14.272 -10.768 11.206 1.00 94.44 201 CYS A C 1
ATOM 1571 O O . CYS A 1 201 ? -13.539 -11.184 12.108 1.00 94.44 201 CYS A O 1
ATOM 1573 N N . ALA A 1 202 ? -15.422 -11.366 10.884 1.00 93.69 202 ALA A N 1
ATOM 1574 C CA . ALA A 1 202 ? -15.893 -12.603 11.493 1.00 93.69 202 ALA A CA 1
ATOM 1575 C C . ALA A 1 202 ? -15.034 -13.802 11.067 1.00 93.69 202 ALA A C 1
ATOM 1577 O O . ALA A 1 202 ? -14.496 -14.486 11.936 1.00 93.69 202 ALA A O 1
ATOM 1578 N N . ASP A 1 203 ? -14.825 -13.987 9.764 1.00 93.81 203 ASP A N 1
ATOM 1579 C CA . ASP A 1 203 ? -14.027 -15.072 9.182 1.00 93.81 203 ASP A CA 1
ATOM 1580 C C . ASP A 1 203 ? -12.575 -15.024 9.650 1.00 93.81 203 ASP A C 1
ATOM 1582 O O . ASP A 1 203 ? -11.939 -16.045 9.912 1.00 93.81 203 ASP A O 1
ATOM 1586 N N . GLN A 1 204 ? -12.038 -13.813 9.793 1.00 93.75 204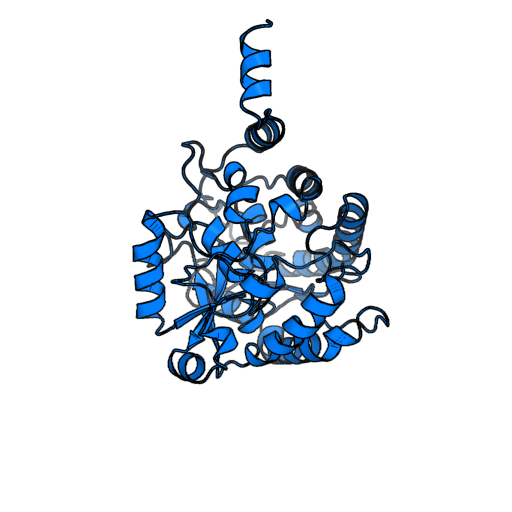 GLN A N 1
ATOM 1587 C CA . GLN A 1 204 ? -10.683 -13.614 10.283 1.00 93.75 204 GLN A CA 1
ATOM 1588 C C . GLN A 1 204 ? -10.590 -13.617 11.816 1.00 93.75 204 GLN A C 1
ATOM 1590 O O . GLN A 1 204 ? -9.479 -13.542 12.337 1.00 93.75 204 GLN A O 1
ATOM 1595 N N . ASP A 1 205 ? -11.688 -13.726 12.561 1.00 93.12 205 ASP A N 1
ATOM 1596 C CA . ASP A 1 205 ? -11.704 -13.631 14.029 1.00 93.12 205 ASP A CA 1
ATOM 1597 C C . ASP A 1 205 ? -10.953 -12.389 14.562 1.00 93.12 205 ASP A C 1
ATOM 1599 O O . ASP A 1 205 ? -10.088 -12.439 15.446 1.00 93.12 205 ASP A O 1
ATOM 1603 N N . VAL A 1 206 ? -11.260 -11.227 13.983 1.00 93.75 206 VAL A N 1
ATOM 1604 C CA . VAL A 1 206 ? -10.677 -9.942 14.386 1.00 93.75 206 VAL A CA 1
ATOM 1605 C C . VAL A 1 206 ? -11.744 -8.992 14.908 1.00 93.75 206 VAL A C 1
ATOM 1607 O O . VAL A 1 206 ? -12.930 -9.106 14.601 1.00 93.75 206 VAL A O 1
ATOM 1610 N N . ALA A 1 207 ? -11.327 -8.087 15.790 1.00 90.38 207 ALA A N 1
ATOM 1611 C CA . ALA A 1 207 ? -12.196 -7.068 16.375 1.00 90.38 207 ALA A CA 1
ATOM 1612 C C . ALA A 1 207 ? -12.166 -5.752 15.591 1.00 90.38 207 ALA A C 1
ATOM 1614 O O . ALA A 1 207 ? -13.124 -4.988 15.647 1.00 90.38 207 ALA A O 1
ATOM 1615 N N . ALA A 1 208 ? -11.049 -5.468 14.919 1.00 91.69 208 ALA A N 1
ATOM 1616 C CA . ALA A 1 208 ? -10.847 -4.257 14.140 1.00 91.69 208 ALA A CA 1
ATOM 1617 C C . ALA A 1 208 ? -9.709 -4.447 13.128 1.00 91.69 208 ALA A C 1
ATOM 1619 O O . ALA A 1 208 ? -8.830 -5.286 13.327 1.00 91.69 208 ALA A O 1
ATOM 1620 N N . MET A 1 209 ? -9.696 -3.620 12.091 1.00 94.00 209 MET A N 1
ATOM 1621 C CA . MET A 1 209 ? -8.618 -3.461 11.124 1.00 94.00 209 MET A CA 1
ATOM 1622 C C . MET A 1 209 ? -7.882 -2.145 11.374 1.00 94.00 209 MET A C 1
ATOM 1624 O O . MET A 1 209 ? -8.487 -1.112 11.677 1.00 94.00 209 MET A O 1
ATOM 1628 N N . VAL A 1 210 ? -6.563 -2.200 11.247 1.00 91.62 210 VAL A N 1
ATOM 1629 C CA . VAL A 1 210 ? -5.641 -1.074 11.391 1.00 91.62 210 VAL A CA 1
ATOM 1630 C C . VAL A 1 210 ? -4.526 -1.167 10.351 1.00 91.62 210 VAL A C 1
ATOM 1632 O O . VAL A 1 210 ? -4.500 -2.093 9.535 1.00 91.62 210 VAL A O 1
ATOM 1635 N N . ASP A 1 211 ? -3.603 -0.208 10.405 1.00 92.38 211 ASP A N 1
ATOM 1636 C CA . ASP A 1 211 ? -2.490 -0.096 9.469 1.00 92.38 211 ASP A CA 1
ATOM 1637 C C . ASP A 1 211 ? -1.737 -1.416 9.239 1.00 92.38 211 ASP A C 1
ATOM 1639 O O . ASP A 1 211 ? -1.277 -2.061 10.185 1.00 92.38 211 ASP A O 1
ATOM 1643 N N . GLY A 1 212 ? -1.594 -1.806 7.970 1.00 89.94 212 GLY A N 1
ATOM 1644 C CA . GLY A 1 212 ? -0.964 -3.058 7.560 1.00 89.94 212 GLY A CA 1
ATOM 1645 C C . GLY A 1 212 ? 0.510 -3.169 7.938 1.00 89.94 212 GLY A C 1
ATOM 1646 O O . GLY A 1 212 ? 0.991 -4.274 8.190 1.00 89.94 212 GLY A O 1
ATOM 1647 N N . GLY A 1 213 ? 1.218 -2.042 8.041 1.00 86.50 213 GLY A N 1
ATOM 1648 C CA . GLY A 1 213 ? 2.605 -1.977 8.496 1.00 86.50 213 GLY A CA 1
ATOM 1649 C C . GLY A 1 213 ? 2.778 -2.424 9.948 1.00 86.50 213 GLY A C 1
ATOM 1650 O O . GLY A 1 213 ? 3.870 -2.830 10.334 1.00 86.50 213 GLY A O 1
ATOM 1651 N N . ALA A 1 214 ? 1.705 -2.439 10.749 1.00 86.00 214 ALA A N 1
ATOM 1652 C CA . ALA A 1 214 ? 1.745 -3.017 12.089 1.00 86.00 214 ALA A CA 1
ATOM 1653 C C . ALA A 1 214 ? 1.913 -4.548 12.060 1.00 86.00 2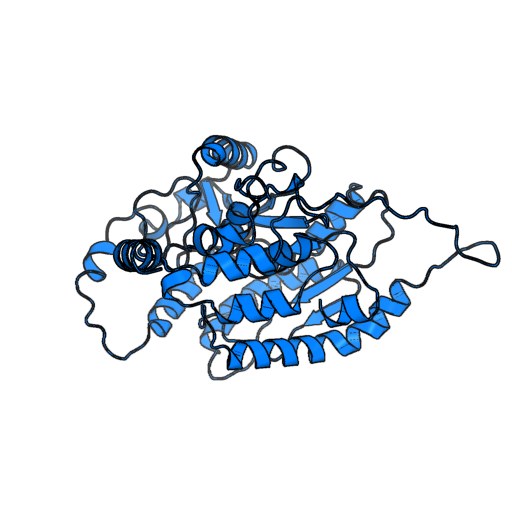14 ALA A C 1
ATOM 1655 O O . ALA A 1 214 ? 2.559 -5.106 12.943 1.00 86.00 214 ALA A O 1
ATOM 1656 N N . ALA A 1 215 ? 1.378 -5.230 11.041 1.00 87.88 215 ALA A N 1
ATOM 1657 C CA . ALA A 1 215 ? 1.474 -6.685 10.907 1.00 87.88 215 ALA A CA 1
ATOM 1658 C C . ALA A 1 215 ? 2.588 -7.135 9.951 1.00 87.88 215 ALA A C 1
ATOM 1660 O O . ALA A 1 215 ? 3.243 -8.140 10.214 1.00 87.88 215 ALA A O 1
ATOM 1661 N N . SER A 1 216 ? 2.782 -6.426 8.837 1.00 87.50 216 SER A N 1
ATOM 1662 C CA . SER A 1 216 ? 3.818 -6.736 7.854 1.00 87.50 216 SER A CA 1
ATOM 1663 C C . SER A 1 216 ? 4.235 -5.487 7.077 1.00 87.50 216 SER A C 1
ATOM 1665 O O . SER A 1 216 ? 3.645 -5.128 6.050 1.00 87.50 216 SER A O 1
ATOM 1667 N N . ASN A 1 217 ? 5.296 -4.838 7.543 1.00 86.88 217 ASN A N 1
ATOM 1668 C CA . ASN A 1 217 ? 6.031 -3.850 6.766 1.00 86.88 217 ASN A CA 1
ATOM 1669 C C . ASN A 1 217 ? 6.786 -4.544 5.626 1.00 86.88 217 ASN A C 1
ATOM 1671 O O . ASN A 1 217 ? 7.482 -5.527 5.871 1.00 86.88 217 ASN A O 1
ATOM 1675 N N . VAL A 1 218 ? 6.638 -4.034 4.399 1.00 92.56 218 VAL A N 1
ATOM 1676 C CA . VAL A 1 218 ? 7.170 -4.641 3.161 1.00 92.56 218 VAL A CA 1
ATOM 1677 C C . VAL A 1 218 ? 6.751 -6.119 3.032 1.00 92.56 218 VAL A C 1
ATOM 1679 O O . VAL A 1 218 ? 7.531 -7.020 3.331 1.00 92.56 218 VAL A O 1
ATOM 1682 N N . PRO A 1 219 ? 5.504 -6.396 2.608 1.00 94.31 219 PRO A N 1
ATOM 1683 C CA . PRO A 1 219 ? 4.890 -7.727 2.666 1.00 94.31 219 PRO A CA 1
ATOM 1684 C C . PRO A 1 219 ? 5.374 -8.689 1.562 1.00 94.31 219 PRO A C 1
ATOM 1686 O O . PRO A 1 219 ? 4.570 -9.280 0.844 1.00 94.31 219 PRO A O 1
ATOM 1689 N N . VAL A 1 220 ? 6.688 -8.845 1.399 1.00 95.19 220 VAL A N 1
ATOM 1690 C CA . VAL A 1 220 ? 7.280 -9.685 0.346 1.00 95.19 220 VAL A CA 1
ATOM 1691 C C . VAL A 1 220 ? 7.144 -11.181 0.636 1.00 95.19 220 VAL A C 1
ATOM 1693 O O . VAL A 1 220 ? 6.905 -11.940 -0.295 1.00 95.19 220 VAL A O 1
ATOM 1696 N N . GLU A 1 221 ? 7.176 -11.610 1.903 1.00 95.00 221 GLU A N 1
ATOM 1697 C CA . GLU A 1 221 ? 6.860 -13.000 2.266 1.00 95.00 221 GLU A CA 1
ATOM 1698 C C . GLU A 1 221 ? 5.436 -13.358 1.825 1.00 95.00 221 GLU A C 1
ATOM 1700 O O . GLU A 1 221 ? 5.225 -14.363 1.152 1.00 95.00 221 GLU A O 1
ATOM 1705 N N . LEU A 1 222 ? 4.469 -12.479 2.113 1.00 95.06 222 LEU A N 1
ATOM 1706 C CA . LEU A 1 222 ? 3.085 -12.652 1.666 1.00 95.06 222 LEU A CA 1
ATOM 1707 C C . LEU A 1 222 ? 2.994 -12.642 0.134 1.00 95.06 222 LEU A C 1
ATOM 1709 O O . LEU A 1 222 ? 2.231 -13.415 -0.436 1.00 95.06 222 LEU A O 1
ATOM 1713 N N . ALA A 1 223 ? 3.777 -11.805 -0.556 1.00 95.56 223 ALA A N 1
ATOM 1714 C CA . ALA A 1 223 ? 3.843 -11.829 -2.018 1.00 95.56 223 ALA A CA 1
ATOM 1715 C C . ALA A 1 223 ? 4.295 -13.203 -2.535 1.00 95.56 223 ALA A C 1
ATOM 1717 O O . ALA A 1 223 ? 3.664 -13.769 -3.428 1.00 95.56 223 ALA A O 1
ATOM 1718 N N . TRP A 1 224 ? 5.367 -13.732 -1.946 1.00 95.94 224 TRP A N 1
ATOM 1719 C CA . TRP A 1 224 ? 5.955 -15.016 -2.296 1.00 95.94 224 TRP A CA 1
ATOM 1720 C C . TRP A 1 224 ? 4.996 -16.177 -2.042 1.00 95.94 224 TRP A C 1
ATOM 1722 O O . TRP A 1 224 ? 4.806 -17.010 -2.927 1.00 95.94 224 TRP A O 1
ATOM 1732 N N . GLU A 1 225 ? 4.320 -16.201 -0.891 1.00 94.75 225 GLU A N 1
ATOM 1733 C CA . GLU A 1 225 ? 3.298 -17.208 -0.582 1.00 94.75 225 GLU A CA 1
ATOM 1734 C C . GLU A 1 225 ? 2.180 -17.196 -1.627 1.00 94.75 225 GLU A C 1
ATOM 1736 O O . GLU A 1 225 ? 1.812 -18.239 -2.164 1.00 94.75 225 GLU A O 1
ATOM 1741 N N . ARG A 1 226 ? 1.693 -16.010 -2.003 1.00 94.00 226 ARG A N 1
ATOM 1742 C CA . ARG A 1 226 ? 0.605 -15.867 -2.981 1.00 94.00 226 ARG A CA 1
ATOM 1743 C C . ARG A 1 226 ? 1.019 -16.357 -4.365 1.00 94.00 226 ARG A C 1
ATOM 1745 O O . ARG A 1 226 ? 0.257 -17.065 -5.023 1.00 94.00 226 ARG A O 1
ATOM 1752 N N . VAL A 1 227 ? 2.227 -16.021 -4.812 1.00 94.19 227 VAL A N 1
ATOM 1753 C CA . VAL A 1 227 ? 2.765 -16.514 -6.088 1.00 94.19 227 VAL A CA 1
ATOM 1754 C C . VAL A 1 227 ? 2.975 -18.030 -6.042 1.00 94.19 227 VAL A C 1
ATOM 1756 O O . VAL A 1 227 ? 2.549 -18.727 -6.966 1.00 94.19 227 VAL A O 1
ATOM 1759 N N . ARG A 1 228 ? 3.542 -18.563 -4.952 1.00 94.06 228 ARG A N 1
ATOM 1760 C CA . ARG A 1 228 ? 3.718 -20.009 -4.726 1.00 94.06 228 ARG A CA 1
ATOM 1761 C C . ARG A 1 228 ? 2.394 -20.770 -4.812 1.00 94.06 228 ARG A C 1
ATOM 1763 O O . ARG A 1 228 ? 2.357 -21.854 -5.409 1.00 94.06 228 ARG A O 1
ATOM 1770 N N . ASP A 1 229 ? 1.338 -20.186 -4.252 1.00 92.06 229 ASP A N 1
ATOM 1771 C CA . ASP A 1 229 ? -0.020 -20.732 -4.209 1.00 92.06 229 ASP A CA 1
ATOM 1772 C C . ASP A 1 229 ? -0.781 -20.538 -5.540 1.00 92.06 229 ASP A C 1
ATOM 1774 O O . ASP A 1 229 ? -1.932 -20.946 -5.673 1.00 92.06 229 ASP A O 1
ATOM 1778 N N . GLY A 1 230 ? -0.124 -19.979 -6.565 1.00 90.50 230 GLY A N 1
ATOM 1779 C CA . GLY A 1 230 ? -0.612 -19.966 -7.943 1.00 90.50 230 GLY A CA 1
ATOM 1780 C C . GLY A 1 230 ? -1.205 -18.640 -8.412 1.00 90.50 230 GLY A C 1
ATOM 1781 O O . GLY A 1 230 ? -1.738 -18.593 -9.519 1.00 90.50 230 GLY A O 1
ATOM 1782 N N . ARG A 1 231 ? -1.071 -17.543 -7.649 1.00 90.19 231 ARG A N 1
ATOM 1783 C CA . ARG A 1 231 ? -1.645 -16.221 -7.990 1.00 90.19 231 ARG A CA 1
ATOM 1784 C C . ARG A 1 231 ? -1.321 -15.743 -9.408 1.00 90.19 231 ARG A C 1
ATOM 1786 O O . ARG A 1 231 ? -2.149 -15.075 -10.031 1.00 90.19 231 ARG A O 1
ATOM 1793 N N . LEU A 1 232 ? -0.116 -16.054 -9.892 1.00 89.06 232 LEU A N 1
ATOM 1794 C CA . LEU A 1 232 ? 0.372 -15.668 -11.217 1.00 89.06 232 LEU A CA 1
ATOM 1795 C C . LEU A 1 232 ? 0.274 -16.779 -12.271 1.00 89.06 232 LEU A C 1
ATOM 1797 O O . LEU A 1 232 ? 0.486 -16.486 -13.449 1.00 89.06 232 LEU A O 1
ATOM 1801 N N . GLY A 1 233 ? -0.044 -18.016 -11.876 1.00 87.94 233 GLY A N 1
ATOM 1802 C CA . GLY A 1 233 ? 0.038 -19.208 -12.732 1.00 87.94 233 GLY A CA 1
ATOM 1803 C C . GLY A 1 233 ? 1.464 -19.740 -12.944 1.00 87.94 233 GLY A C 1
ATOM 1804 O O . GLY A 1 233 ? 1.649 -20.758 -13.597 1.00 87.94 233 GLY A O 1
ATOM 1805 N N . THR A 1 234 ? 2.472 -19.078 -12.373 1.00 86.38 234 THR A N 1
ATOM 1806 C CA . THR A 1 234 ? 3.877 -19.497 -12.373 1.00 86.38 234 THR A CA 1
ATOM 1807 C C . THR A 1 234 ? 4.477 -19.267 -10.991 1.00 86.38 234 THR A C 1
ATOM 1809 O O . THR A 1 234 ? 4.019 -18.397 -10.251 1.00 86.38 234 THR A O 1
ATOM 1812 N N . ARG A 1 235 ? 5.510 -20.045 -10.658 1.00 88.88 235 ARG A N 1
ATOM 1813 C CA . ARG A 1 235 ? 6.359 -19.835 -9.475 1.00 88.88 235 ARG A CA 1
ATOM 1814 C C . ARG A 1 235 ? 7.683 -19.145 -9.810 1.00 88.88 235 ARG A C 1
ATOM 1816 O O . ARG A 1 235 ? 8.396 -18.753 -8.895 1.00 88.88 235 ARG A O 1
ATOM 1823 N N . ASN A 1 236 ? 8.005 -19.015 -11.099 1.00 89.12 236 ASN A N 1
ATOM 1824 C CA . ASN A 1 236 ? 9.180 -18.293 -11.570 1.00 89.12 236 ASN A CA 1
ATOM 1825 C C . ASN A 1 236 ? 8.856 -16.794 -11.602 1.00 89.12 236 ASN A C 1
ATOM 1827 O O . ASN A 1 236 ? 8.217 -16.323 -12.544 1.00 89.12 236 ASN A O 1
ATOM 1831 N N . ALA A 1 237 ? 9.213 -16.085 -10.535 1.00 92.31 237 ALA A N 1
ATOM 1832 C CA . ALA A 1 237 ? 8.932 -14.668 -10.360 1.00 92.31 237 ALA A CA 1
ATOM 1833 C C . ALA A 1 237 ? 10.131 -13.967 -9.717 1.00 92.31 237 ALA A C 1
ATOM 1835 O O . ALA A 1 237 ? 10.795 -14.549 -8.865 1.00 92.31 237 ALA A O 1
ATOM 1836 N N . CYS A 1 238 ? 10.350 -12.712 -10.109 1.00 94.75 238 CYS A N 1
ATOM 1837 C CA . CYS A 1 238 ? 11.302 -11.804 -9.478 1.00 94.75 238 CYS A CA 1
ATOM 1838 C C . CYS A 1 238 ? 10.565 -10.920 -8.458 1.00 94.75 238 CYS A C 1
ATOM 1840 O O . CYS A 1 238 ? 9.628 -10.197 -8.810 1.00 94.75 238 CYS A O 1
ATOM 1842 N N . TYR A 1 239 ? 11.008 -10.931 -7.204 1.00 96.00 239 TYR A N 1
ATOM 1843 C CA . TYR A 1 239 ? 10.449 -10.174 -6.089 1.00 96.00 239 TYR A CA 1
ATOM 1844 C C . TYR A 1 239 ? 11.268 -8.908 -5.828 1.00 96.00 239 TYR A C 1
ATOM 1846 O O . TYR A 1 239 ? 12.307 -8.928 -5.163 1.00 96.00 239 TYR A O 1
ATOM 1854 N N . LEU A 1 240 ? 10.763 -7.778 -6.327 1.00 96.75 240 LEU A N 1
ATOM 1855 C CA . LEU A 1 240 ? 11.306 -6.451 -6.046 1.00 96.75 240 LEU A CA 1
ATOM 1856 C C . LEU A 1 240 ? 10.557 -5.807 -4.872 1.00 96.75 240 LEU A C 1
ATOM 1858 O O . LEU A 1 240 ? 9.371 -5.493 -4.974 1.00 96.75 240 LEU A O 1
ATOM 1862 N N . ALA A 1 241 ? 11.263 -5.575 -3.770 1.00 96.00 241 ALA A N 1
ATOM 1863 C CA . ALA A 1 241 ? 10.717 -5.008 -2.545 1.00 96.00 241 ALA A CA 1
ATOM 1864 C C . ALA A 1 241 ? 11.107 -3.532 -2.374 1.00 96.00 241 ALA A C 1
ATOM 1866 O O . ALA A 1 241 ? 12.234 -3.134 -2.659 1.00 96.00 241 ALA A O 1
ATOM 1867 N N . PHE A 1 242 ? 10.174 -2.724 -1.867 1.00 95.12 242 PHE A N 1
ATOM 1868 C CA . PHE A 1 242 ? 10.301 -1.276 -1.688 1.00 95.12 242 PHE A CA 1
ATOM 1869 C C . PHE A 1 242 ? 10.098 -0.899 -0.219 1.00 95.12 242 PHE A C 1
ATOM 1871 O O . PHE A 1 242 ? 9.008 -1.096 0.312 1.00 95.12 242 PHE A O 1
ATOM 1878 N N . ASP A 1 243 ? 11.124 -0.331 0.423 1.00 92.62 243 ASP A N 1
ATOM 1879 C CA . ASP A 1 243 ? 11.093 0.068 1.837 1.00 92.62 243 ASP A CA 1
ATOM 1880 C C . ASP A 1 243 ? 11.341 1.571 2.010 1.00 92.62 243 ASP A C 1
ATOM 1882 O O . ASP A 1 243 ? 12.445 2.077 1.780 1.00 92.62 243 ASP A O 1
ATOM 1886 N N . CYS A 1 244 ? 10.304 2.286 2.444 1.00 87.81 244 CYS A N 1
ATOM 1887 C CA . CYS A 1 244 ? 10.347 3.715 2.752 1.00 87.81 244 CYS A CA 1
ATOM 1888 C C . CYS A 1 244 ? 10.253 4.021 4.256 1.00 87.81 244 CYS A C 1
ATOM 1890 O O . CYS A 1 244 ? 10.067 5.181 4.618 1.00 87.81 244 CYS A O 1
ATOM 1892 N N . PHE A 1 245 ? 10.316 3.009 5.129 1.00 84.12 245 PHE A N 1
ATOM 1893 C CA . PHE A 1 245 ? 10.143 3.173 6.578 1.00 84.12 245 PHE A CA 1
ATOM 1894 C C . PHE A 1 245 ? 11.281 2.541 7.393 1.00 84.12 245 PHE A C 1
ATOM 1896 O O . PHE A 1 245 ? 11.115 2.176 8.561 1.00 84.12 245 PHE A O 1
ATOM 1903 N N . HIS A 1 246 ? 12.462 2.426 6.787 1.00 81.00 246 HIS A N 1
ATOM 1904 C CA . HIS A 1 246 ? 13.652 1.969 7.486 1.00 81.00 246 HIS A CA 1
ATOM 1905 C C . HIS A 1 246 ? 14.208 3.052 8.437 1.00 81.00 246 HIS A C 1
ATOM 1907 O O . HIS A 1 246 ? 13.990 4.246 8.223 1.00 81.00 246 HIS A O 1
ATOM 1913 N N . PRO A 1 247 ? 14.902 2.669 9.527 1.00 75.25 247 PRO A N 1
ATOM 1914 C CA . PRO A 1 247 ? 15.454 3.620 10.479 1.00 75.25 247 PRO A CA 1
ATOM 1915 C C . PRO A 1 247 ? 16.470 4.556 9.827 1.00 75.25 247 PRO A C 1
ATOM 1917 O O . PRO A 1 247 ? 17.457 4.103 9.251 1.00 75.25 247 PRO A O 1
ATO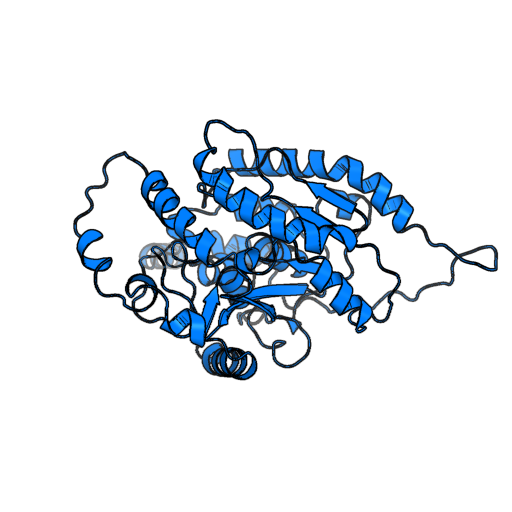M 1920 N N . HIS A 1 248 ? 16.265 5.857 10.014 1.00 73.62 248 HIS A N 1
ATOM 1921 C CA . HIS A 1 248 ? 17.234 6.890 9.666 1.00 73.62 248 HIS A CA 1
ATOM 1922 C C . HIS A 1 248 ? 17.819 7.507 10.938 1.00 73.62 248 HIS A C 1
ATOM 1924 O O . HIS A 1 248 ? 17.093 7.806 11.891 1.00 73.62 248 HIS A O 1
ATOM 1930 N N . TRP A 1 249 ? 19.125 7.763 10.93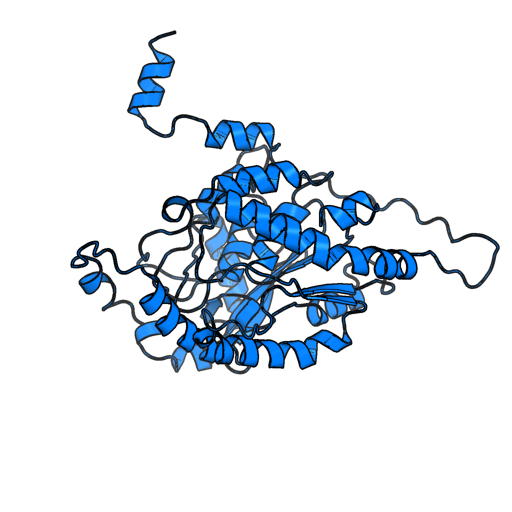4 1.00 67.94 249 TRP A N 1
ATOM 1931 C CA . TRP A 1 249 ? 19.816 8.491 12.000 1.00 67.94 249 TRP A CA 1
ATOM 1932 C C . TRP A 1 249 ? 19.752 10.004 11.756 1.00 67.94 249 TRP A C 1
ATOM 1934 O O . TRP A 1 249 ? 20.774 10.681 11.687 1.00 67.94 249 TRP A O 1
ATOM 1944 N N . ASP A 1 250 ? 18.540 10.543 11.602 1.00 70.38 250 ASP A N 1
ATOM 1945 C CA . ASP A 1 250 ? 18.318 11.990 11.522 1.00 70.38 250 ASP A CA 1
ATOM 1946 C C . ASP A 1 250 ? 17.989 12.535 12.926 1.00 70.38 250 ASP A C 1
ATOM 1948 O O . ASP A 1 250 ? 16.977 12.124 13.510 1.00 70.38 250 ASP A O 1
ATOM 1952 N N . PRO A 1 251 ? 18.776 13.490 13.468 1.00 69.25 251 PRO A N 1
ATOM 1953 C CA . PRO A 1 251 ? 18.492 14.170 14.734 1.00 69.25 251 PRO A CA 1
ATOM 1954 C C . PRO A 1 251 ? 17.046 14.673 14.877 1.00 69.25 251 PRO A C 1
ATOM 1956 O O . PRO A 1 251 ? 16.499 14.687 15.979 1.00 69.25 251 PRO A O 1
ATOM 1959 N N . ARG A 1 252 ? 16.392 15.054 13.771 1.00 66.81 252 ARG A N 1
ATOM 1960 C CA . ARG A 1 252 ? 15.005 15.558 13.743 1.00 66.81 252 ARG A CA 1
ATOM 1961 C C . ARG A 1 252 ? 13.954 14.463 13.937 1.00 66.81 252 ARG A C 1
ATOM 1963 O O . ARG A 1 252 ? 12.799 14.761 14.255 1.00 66.81 252 ARG A O 1
ATOM 1970 N N . HIS A 1 253 ? 14.341 13.204 13.752 1.00 68.00 253 HIS A N 1
ATOM 1971 C CA . HIS A 1 253 ? 13.457 12.041 13.722 1.00 68.00 253 HIS A CA 1
ATOM 1972 C C . HIS A 1 253 ? 13.865 10.945 14.715 1.00 68.00 253 HIS A C 1
ATOM 1974 O O . HIS A 1 253 ? 13.253 9.882 14.719 1.00 68.00 253 HIS A O 1
ATOM 1980 N N . LEU A 1 254 ? 14.812 11.214 15.625 1.00 71.38 254 LEU A N 1
ATOM 1981 C CA . LEU A 1 254 ? 15.280 10.242 16.627 1.00 71.38 254 LEU A CA 1
ATOM 1982 C C . LEU A 1 254 ? 14.162 9.651 17.497 1.00 71.38 254 LEU A C 1
ATOM 1984 O O . LEU A 1 254 ? 14.252 8.510 17.939 1.00 71.38 254 LEU A O 1
ATOM 1988 N N . TRP A 1 255 ? 13.073 10.386 17.716 1.00 69.75 255 TRP A N 1
ATOM 1989 C CA . TRP A 1 255 ? 11.924 9.884 18.472 1.00 69.75 255 TRP A CA 1
ATOM 1990 C C . TRP A 1 255 ? 11.159 8.754 17.750 1.00 69.75 255 TRP A C 1
ATOM 1992 O O . TRP A 1 255 ? 10.436 8.013 18.410 1.00 69.75 255 TRP A O 1
ATOM 2002 N N . LEU A 1 256 ? 11.314 8.598 16.426 1.00 73.44 256 LEU A N 1
ATOM 2003 C CA . LEU A 1 256 ? 10.744 7.490 15.643 1.00 73.44 256 LEU A CA 1
ATOM 2004 C C . LEU A 1 256 ? 11.576 6.208 15.736 1.00 73.44 256 LEU A C 1
ATOM 2006 O O . LEU A 1 256 ? 11.069 5.149 15.370 1.00 73.44 256 LEU A O 1
ATOM 2010 N N . VAL A 1 257 ? 12.820 6.286 16.223 1.00 75.25 257 VAL A N 1
ATOM 2011 C CA . VAL A 1 257 ? 13.773 5.164 16.223 1.00 75.25 257 VAL A CA 1
ATOM 2012 C C . VAL A 1 257 ? 13.183 3.896 16.846 1.00 75.25 257 VAL A C 1
ATOM 2014 O O . VAL A 1 257 ? 13.292 2.847 16.227 1.00 75.25 257 VAL A O 1
ATOM 2017 N N . PRO A 1 258 ? 12.488 3.922 17.995 1.00 73.19 258 PRO A N 1
ATOM 2018 C CA . PRO A 1 258 ? 11.959 2.686 18.580 1.00 73.19 258 PRO A CA 1
ATOM 2019 C C . PRO A 1 258 ? 10.878 2.020 17.723 1.00 73.19 258 PRO A C 1
ATOM 2021 O O . PRO A 1 258 ? 10.785 0.796 17.685 1.00 73.19 258 PRO A O 1
ATOM 2024 N N . ILE A 1 259 ? 10.092 2.818 16.997 1.00 74.75 259 ILE A N 1
ATOM 2025 C CA . ILE A 1 259 ? 9.051 2.321 16.092 1.00 74.75 259 ILE A CA 1
ATOM 2026 C C . ILE A 1 259 ? 9.703 1.727 14.847 1.00 74.75 259 ILE A C 1
ATOM 2028 O O . ILE A 1 259 ? 9.391 0.600 14.476 1.00 74.75 259 ILE A O 1
ATOM 2032 N N . THR A 1 260 ? 10.636 2.449 14.222 1.00 78.69 260 THR A N 1
ATOM 2033 C CA . THR A 1 260 ? 11.330 1.955 13.027 1.00 78.69 260 THR A CA 1
ATOM 2034 C C . THR A 1 260 ? 12.187 0.728 13.344 1.00 78.69 260 THR A C 1
ATOM 2036 O O . THR A 1 260 ? 12.250 -0.184 12.528 1.00 78.69 260 THR A O 1
ATOM 2039 N N . GLN A 1 261 ? 12.766 0.627 14.545 1.00 78.38 261 GLN A N 1
ATOM 2040 C CA . GLN A 1 261 ? 13.463 -0.576 15.021 1.00 78.38 261 GLN A CA 1
ATOM 2041 C C . GLN A 1 261 ? 12.515 -1.768 15.199 1.00 78.38 261 GLN A C 1
ATOM 2043 O O . GLN A 1 261 ? 12.824 -2.866 14.741 1.00 78.38 261 GLN A O 1
ATOM 2048 N N . ALA A 1 262 ? 11.334 -1.564 15.794 1.00 77.19 262 ALA A N 1
ATOM 2049 C CA . ALA A 1 262 ? 10.324 -2.619 15.896 1.00 77.19 262 ALA A CA 1
ATOM 2050 C C . ALA A 1 262 ? 9.873 -3.107 14.507 1.00 77.19 262 ALA A C 1
ATOM 2052 O O . ALA A 1 262 ? 9.726 -4.307 14.283 1.00 77.19 262 ALA A O 1
ATOM 2053 N N . VAL A 1 263 ? 9.731 -2.187 13.548 1.00 79.00 263 VAL A N 1
ATOM 2054 C CA . VAL A 1 263 ? 9.452 -2.514 12.145 1.00 79.00 263 VAL A CA 1
ATOM 2055 C C . VAL A 1 263 ? 10.604 -3.296 11.494 1.00 79.00 263 VAL A C 1
ATOM 2057 O O . VAL A 1 263 ? 10.350 -4.257 10.772 1.00 79.00 263 VAL A O 1
ATOM 2060 N N . GLN A 1 264 ? 11.871 -2.962 11.767 1.00 80.25 264 GLN A N 1
ATOM 2061 C CA . GLN A 1 264 ? 13.012 -3.714 11.222 1.00 80.25 264 GLN A CA 1
ATOM 2062 C C . GLN A 1 264 ? 13.058 -5.171 11.685 1.00 80.25 264 GLN A C 1
ATOM 2064 O O . GLN A 1 264 ? 13.527 -6.023 10.933 1.00 80.25 264 GLN A O 1
ATOM 2069 N N . LEU A 1 265 ? 12.524 -5.498 12.865 1.00 79.94 265 LEU A N 1
ATOM 2070 C CA . LEU A 1 265 ? 12.393 -6.899 13.276 1.00 79.94 265 LEU A CA 1
ATOM 2071 C C . LEU A 1 265 ? 11.477 -7.685 12.328 1.00 79.94 265 LEU A C 1
ATOM 2073 O O . LEU A 1 265 ? 11.745 -8.852 12.052 1.00 79.94 265 LEU A O 1
ATOM 2077 N N . GLN A 1 266 ? 10.444 -7.047 11.766 1.00 81.38 266 GLN A N 1
ATOM 2078 C CA . GLN A 1 266 ? 9.618 -7.664 10.722 1.00 81.38 266 GLN A CA 1
ATOM 2079 C C . GLN A 1 266 ? 10.412 -7.863 9.427 1.00 81.38 266 GLN A C 1
ATOM 2081 O O . GLN A 1 266 ? 10.213 -8.858 8.729 1.00 81.38 266 GLN A O 1
ATOM 2086 N N . MET A 1 267 ? 11.360 -6.967 9.127 1.00 84.75 267 MET A N 1
ATOM 2087 C CA . MET A 1 267 ? 12.202 -7.111 7.942 1.00 84.75 267 MET A CA 1
ATOM 2088 C C . MET A 1 267 ? 13.123 -8.324 7.992 1.00 84.75 267 MET A C 1
ATOM 2090 O O . MET A 1 267 ? 13.397 -8.889 6.941 1.00 84.75 267 MET A O 1
ATOM 2094 N N . VAL A 1 268 ? 13.545 -8.780 9.174 1.00 83.88 268 VAL A N 1
ATOM 2095 C CA . VAL A 1 268 ? 14.328 -10.024 9.308 1.00 83.88 268 VAL A CA 1
ATOM 2096 C C . VAL A 1 268 ? 13.566 -11.225 8.740 1.00 83.88 268 VAL A C 1
ATOM 2098 O O . VAL A 1 268 ? 14.170 -12.102 8.128 1.00 83.88 268 VAL A O 1
ATOM 2101 N N . ARG A 1 269 ? 12.238 -11.246 8.901 1.00 82.69 269 ARG A N 1
ATOM 2102 C CA . ARG A 1 269 ? 11.369 -12.303 8.372 1.00 82.69 269 ARG A CA 1
ATOM 2103 C C . ARG A 1 269 ? 11.097 -12.145 6.875 1.00 82.69 269 ARG A C 1
ATOM 2105 O O . ARG A 1 269 ? 11.064 -13.136 6.158 1.00 82.69 269 ARG A O 1
ATOM 2112 N N . ASN A 1 270 ? 10.910 -10.911 6.415 1.00 87.00 270 ASN A N 1
ATOM 2113 C CA . ASN A 1 270 ? 10.538 -10.609 5.032 1.00 87.00 270 ASN A CA 1
ATOM 2114 C C . ASN A 1 270 ? 11.729 -10.657 4.057 1.00 87.00 270 ASN A C 1
ATOM 2116 O O . ASN A 1 270 ? 11.584 -11.118 2.931 1.00 87.00 270 ASN A O 1
ATOM 2120 N N . LEU A 1 271 ? 12.916 -10.211 4.476 1.00 89.69 271 LEU A N 1
ATOM 2121 C CA . LEU A 1 271 ? 14.082 -10.046 3.600 1.00 89.69 271 LEU A CA 1
ATOM 2122 C C . LEU A 1 271 ? 14.483 -11.307 2.806 1.00 89.69 271 LEU A C 1
ATOM 2124 O O . LEU A 1 271 ? 14.799 -11.146 1.631 1.00 89.69 271 LEU A O 1
ATOM 2128 N N . PRO A 1 272 ? 14.439 -12.536 3.366 1.00 93.75 272 PRO A N 1
ATOM 2129 C CA . PRO A 1 272 ? 14.796 -13.749 2.625 1.00 93.75 272 PRO A CA 1
ATOM 2130 C C . PRO A 1 272 ? 13.928 -14.044 1.394 1.00 93.75 272 PRO A C 1
ATOM 2132 O O . PRO A 1 272 ? 14.328 -14.851 0.564 1.00 93.75 272 PRO A O 1
ATOM 2135 N N . TYR A 1 273 ? 12.748 -13.427 1.282 1.00 94.75 273 TYR A N 1
ATOM 2136 C CA . TYR A 1 273 ? 11.819 -13.639 0.169 1.00 94.75 273 TYR A CA 1
ATOM 2137 C C . TYR A 1 273 ? 11.955 -12.591 -0.946 1.00 94.75 273 TYR A C 1
ATOM 2139 O O . TYR A 1 273 ? 11.251 -12.683 -1.949 1.00 94.75 273 TYR A O 1
ATOM 2147 N N . ALA A 1 274 ? 12.814 -11.581 -0.776 1.00 95.38 274 ALA A N 1
ATOM 2148 C CA . ALA A 1 274 ? 13.072 -10.568 -1.794 1.00 95.38 274 ALA A CA 1
ATOM 2149 C C . ALA A 1 274 ? 14.325 -10.920 -2.605 1.00 95.38 274 ALA A C 1
ATOM 2151 O O . ALA A 1 274 ? 15.393 -11.111 -2.026 1.00 95.38 274 ALA A O 1
ATOM 2152 N N . ASP A 1 275 ? 14.224 -10.892 -3.935 1.00 95.44 275 ASP A N 1
ATOM 2153 C CA . ASP A 1 275 ? 15.401 -10.967 -4.812 1.00 95.44 275 ASP A CA 1
ATOM 2154 C C . ASP A 1 275 ? 16.186 -9.652 -4.783 1.00 95.44 275 ASP A C 1
ATOM 2156 O O . ASP A 1 275 ? 17.415 -9.628 -4.852 1.00 95.44 275 ASP A O 1
ATOM 2160 N N . HIS A 1 276 ? 15.472 -8.529 -4.651 1.00 95.38 276 HIS A N 1
ATOM 2161 C CA . HIS A 1 276 ? 16.090 -7.223 -4.487 1.00 95.38 276 HIS A CA 1
ATOM 2162 C C . HIS A 1 276 ? 15.252 -6.302 -3.598 1.00 95.38 276 HIS A C 1
ATOM 2164 O O . HIS A 1 276 ? 14.039 -6.179 -3.773 1.00 95.38 276 HIS A O 1
ATOM 2170 N N . LEU A 1 277 ? 15.909 -5.611 -2.662 1.00 95.06 277 LEU A N 1
ATOM 2171 C CA . LEU A 1 277 ? 15.290 -4.624 -1.779 1.00 95.06 277 LEU A CA 1
ATOM 2172 C C . LEU A 1 277 ? 15.820 -3.225 -2.097 1.00 95.06 277 LEU A C 1
ATOM 2174 O O . LEU A 1 277 ? 16.995 -2.937 -1.877 1.00 95.06 277 LEU A O 1
ATOM 2178 N N . VAL A 1 278 ? 14.927 -2.329 -2.508 1.00 95.25 278 VAL A N 1
ATOM 2179 C CA . VAL A 1 278 ? 15.216 -0.899 -2.622 1.00 95.25 278 VAL A CA 1
ATOM 2180 C C . VAL A 1 278 ? 14.817 -0.208 -1.329 1.00 95.25 278 VAL A C 1
ATOM 2182 O O . VAL A 1 278 ? 13.634 -0.098 -0.997 1.00 95.25 278 VAL A O 1
ATOM 2185 N N . ARG A 1 279 ? 15.821 0.289 -0.611 1.00 93.12 279 ARG A N 1
ATOM 2186 C CA . ARG A 1 279 ? 15.637 1.181 0.532 1.00 93.12 279 ARG A CA 1
ATOM 2187 C C . ARG A 1 279 ? 15.667 2.618 0.032 1.00 93.12 279 ARG A C 1
ATOM 2189 O O . ARG A 1 279 ? 16.677 3.065 -0.500 1.00 93.12 279 ARG A O 1
ATOM 2196 N N . PHE A 1 280 ? 14.550 3.321 0.173 1.00 91.69 280 PHE A N 1
ATOM 2197 C CA . PHE A 1 280 ? 14.435 4.703 -0.282 1.00 91.69 280 PHE A CA 1
ATOM 2198 C C . PHE A 1 280 ? 15.137 5.649 0.675 1.00 91.69 280 PHE A C 1
ATOM 2200 O O . PHE A 1 280 ? 14.757 5.726 1.837 1.00 91.69 280 PHE A O 1
ATOM 2207 N N . GLU A 1 281 ? 16.108 6.409 0.190 1.00 87.88 281 GLU A N 1
ATOM 2208 C CA . GLU A 1 281 ? 16.799 7.400 1.005 1.00 87.88 281 GLU A CA 1
ATOM 2209 C C . GLU A 1 281 ? 17.214 8.609 0.152 1.00 87.88 281 GLU A C 1
ATOM 2211 O O . GLU A 1 281 ? 17.773 8.426 -0.932 1.00 87.88 281 GLU A O 1
ATOM 2216 N N . PRO A 1 282 ? 16.980 9.850 0.621 1.00 88.25 282 PRO A N 1
ATOM 2217 C CA . PRO A 1 282 ? 16.184 10.235 1.796 1.00 88.25 282 PRO A CA 1
ATOM 2218 C C . PRO A 1 282 ? 14.668 9.996 1.644 1.00 88.25 282 PRO A C 1
ATOM 2220 O O . PRO A 1 282 ? 14.147 9.882 0.535 1.00 88.25 282 PRO A O 1
ATOM 2223 N N . THR A 1 283 ? 13.935 10.000 2.764 1.00 85.75 283 THR A N 1
ATOM 2224 C CA . THR A 1 283 ? 12.458 9.984 2.800 1.00 85.75 283 THR A CA 1
ATOM 2225 C C . THR A 1 283 ? 11.891 11.238 3.465 1.00 85.75 283 THR A C 1
ATOM 2227 O O . THR A 1 283 ? 12.578 11.972 4.180 1.00 85.75 283 THR A O 1
ATOM 2230 N N . LEU A 1 284 ? 10.614 11.536 3.205 1.00 83.31 284 LEU A N 1
ATOM 2231 C CA . LEU A 1 284 ? 9.906 12.582 3.942 1.00 83.31 284 LEU A CA 1
ATOM 2232 C C . LEU A 1 284 ? 9.530 12.077 5.338 1.00 83.31 284 LEU A C 1
ATOM 2234 O O . LEU A 1 284 ? 9.140 10.927 5.506 1.00 83.31 284 LEU A O 1
ATOM 2238 N N . SER A 1 285 ? 9.560 12.977 6.324 1.00 76.12 285 SER A N 1
ATOM 2239 C CA . SER A 1 285 ? 9.058 12.680 7.668 1.00 76.12 285 SER A CA 1
ATOM 2240 C C . SER A 1 285 ? 7.616 12.157 7.622 1.00 76.12 285 SER A C 1
ATOM 2242 O O . SER A 1 285 ? 6.756 12.843 7.059 1.00 76.12 285 SER A O 1
ATOM 2244 N N . PRO A 1 286 ? 7.300 11.039 8.296 1.00 66.75 286 PRO A N 1
ATOM 2245 C CA . PRO A 1 286 ? 5.948 10.479 8.327 1.00 66.75 286 PRO A CA 1
ATOM 2246 C C . PRO A 1 286 ? 4.938 11.369 9.069 1.00 66.75 286 PRO A C 1
ATOM 2248 O O . PRO A 1 286 ? 3.733 11.189 8.933 1.00 66.75 286 PRO A O 1
ATOM 2251 N N . VAL A 1 287 ? 5.403 12.366 9.834 1.00 66.44 287 VAL A N 1
ATOM 2252 C CA . VAL A 1 287 ? 4.525 13.367 10.472 1.00 66.44 287 VAL A CA 1
ATOM 2253 C C . VAL A 1 287 ? 4.019 14.403 9.466 1.00 66.44 287 VAL A C 1
ATOM 2255 O O . VAL A 1 287 ? 3.003 15.050 9.713 1.00 66.44 287 VAL A O 1
ATOM 2258 N N . ASN A 1 288 ? 4.677 14.548 8.313 1.00 66.94 288 ASN A N 1
ATOM 2259 C CA . ASN A 1 288 ? 4.233 15.432 7.239 1.00 66.94 288 ASN A CA 1
ATOM 2260 C C . ASN A 1 288 ? 3.167 14.740 6.379 1.00 66.94 288 ASN A C 1
ATOM 2262 O O . ASN A 1 288 ? 3.400 14.459 5.208 1.00 66.94 288 ASN A O 1
ATOM 2266 N N . LEU A 1 289 ? 1.986 14.495 6.955 1.00 66.00 289 LEU A N 1
ATOM 2267 C CA . LEU A 1 289 ? 0.884 13.785 6.288 1.00 66.00 289 LEU A CA 1
ATOM 2268 C C . LEU A 1 289 ? 0.399 14.483 5.003 1.00 66.00 289 LEU A C 1
ATOM 2270 O O . LEU A 1 289 ? -0.118 13.819 4.112 1.00 66.00 289 LEU A O 1
ATOM 2274 N N . ALA A 1 290 ? 0.571 15.804 4.888 1.00 73.31 290 ALA A N 1
ATOM 2275 C CA . ALA A 1 290 ? 0.360 16.547 3.644 1.00 73.31 290 ALA A CA 1
ATOM 2276 C C . ALA A 1 290 ? 1.618 17.372 3.304 1.00 73.31 290 ALA A C 1
ATOM 2278 O O . ALA A 1 290 ? 1.771 18.495 3.803 1.00 73.31 290 ALA A O 1
ATOM 2279 N N . PRO A 1 291 ? 2.554 16.814 2.516 1.00 79.31 291 PRO A N 1
ATOM 2280 C CA . PRO A 1 291 ? 3.765 17.516 2.106 1.00 79.31 291 PRO A CA 1
ATOM 2281 C C . PRO A 1 291 ? 3.461 18.617 1.078 1.00 79.31 291 PRO A C 1
ATOM 2283 O O . PRO A 1 291 ? 2.482 18.553 0.342 1.00 79.31 291 PRO A O 1
ATOM 2286 N N . SER A 1 292 ? 4.317 19.641 1.008 1.00 85.69 292 SER A N 1
ATOM 2287 C CA . SER A 1 292 ? 4.214 20.673 -0.032 1.00 85.69 292 SER A CA 1
ATOM 2288 C C . SER A 1 292 ? 4.589 20.121 -1.409 1.00 85.69 292 SER A C 1
ATOM 2290 O O . SER A 1 292 ? 5.346 19.154 -1.504 1.00 85.69 292 SER A O 1
ATOM 2292 N N . ALA A 1 293 ? 4.152 20.782 -2.485 1.00 89.31 293 ALA A N 1
ATOM 2293 C CA . ALA A 1 293 ? 4.500 20.381 -3.850 1.00 89.31 293 ALA A CA 1
ATOM 2294 C C . ALA A 1 293 ? 6.021 20.231 -4.055 1.00 89.31 293 ALA A C 1
ATOM 2296 O O . ALA A 1 293 ? 6.486 19.211 -4.551 1.00 89.31 293 ALA A O 1
ATOM 2297 N N . ALA A 1 294 ? 6.813 21.179 -3.541 1.00 90.00 294 ALA A N 1
ATOM 2298 C CA . ALA A 1 294 ? 8.273 21.104 -3.596 1.00 90.00 294 ALA A CA 1
ATOM 2299 C C . ALA A 1 294 ? 8.857 19.922 -2.797 1.00 90.00 294 ALA A C 1
ATOM 2301 O O . ALA A 1 294 ? 9.914 19.398 -3.151 1.00 90.00 294 ALA A O 1
ATOM 2302 N N . ALA A 1 295 ? 8.210 19.506 -1.702 1.00 88.69 295 ALA A N 1
ATOM 2303 C CA . ALA A 1 295 ? 8.609 18.314 -0.958 1.00 88.69 295 ALA A CA 1
ATOM 2304 C C . ALA A 1 295 ? 8.274 17.029 -1.728 1.00 88.69 295 ALA A C 1
ATOM 2306 O O . ALA A 1 295 ? 9.099 16.118 -1.737 1.00 88.69 295 ALA A O 1
ATOM 2307 N N . ILE A 1 296 ? 7.129 16.987 -2.415 1.00 90.00 296 ILE A N 1
ATOM 2308 C CA . ILE A 1 296 ? 6.755 15.884 -3.312 1.00 90.00 296 ILE A CA 1
ATOM 2309 C C . ILE A 1 296 ? 7.766 15.776 -4.457 1.00 90.00 296 ILE A C 1
ATOM 2311 O O . ILE A 1 296 ? 8.323 14.705 -4.668 1.00 90.00 296 ILE A O 1
ATOM 2315 N N . ASP A 1 297 ? 8.108 16.883 -5.121 1.00 92.50 297 ASP A N 1
ATOM 2316 C CA . ASP A 1 297 ? 9.101 16.880 -6.205 1.00 92.50 297 ASP A CA 1
ATOM 2317 C C . ASP A 1 297 ? 10.480 16.392 -5.741 1.00 92.50 297 ASP A C 1
ATOM 2319 O O . ASP A 1 297 ? 11.184 15.706 -6.486 1.00 92.50 297 ASP A O 1
ATOM 2323 N N . ARG A 1 298 ? 10.884 16.739 -4.510 1.00 93.31 298 ARG A N 1
ATOM 2324 C CA . ARG A 1 298 ? 12.113 16.209 -3.899 1.00 93.31 298 ARG A CA 1
ATOM 2325 C C . ARG A 1 298 ? 12.020 14.706 -3.662 1.00 93.31 298 ARG A C 1
ATOM 2327 O O . ARG A 1 298 ? 12.928 13.996 -4.075 1.00 93.31 298 ARG A O 1
ATOM 2334 N N . ALA A 1 299 ? 10.931 14.232 -3.061 1.00 91.44 299 ALA A N 1
ATOM 2335 C CA . ALA A 1 299 ? 10.721 12.810 -2.807 1.00 91.44 299 ALA A CA 1
ATOM 2336 C C . ALA A 1 299 ? 10.698 11.992 -4.107 1.00 91.44 299 ALA A C 1
ATOM 2338 O O . ALA A 1 299 ? 11.289 10.919 -4.167 1.00 91.44 299 ALA A O 1
ATOM 2339 N N . CYS A 1 300 ? 10.106 12.526 -5.179 1.00 92.81 300 CYS A N 1
ATOM 2340 C CA . CYS A 1 300 ? 10.143 11.904 -6.500 1.00 92.81 300 CYS A CA 1
ATOM 2341 C C . CYS A 1 300 ? 11.564 11.825 -7.077 1.00 92.81 300 CYS A C 1
ATOM 2343 O O . CYS A 1 300 ? 11.873 10.869 -7.781 1.00 92.81 300 CYS A O 1
ATOM 2345 N N . ARG A 1 301 ? 12.441 12.805 -6.811 1.00 94.38 301 ARG A N 1
ATOM 2346 C CA . ARG A 1 301 ? 13.858 12.721 -7.211 1.00 94.38 301 ARG A CA 1
ATOM 2347 C C . ARG A 1 301 ? 14.593 11.645 -6.424 1.00 94.38 301 ARG A C 1
ATOM 2349 O O . ARG A 1 301 ? 15.111 10.731 -7.047 1.00 94.38 301 ARG A O 1
ATOM 2356 N N . TRP A 1 302 ? 14.514 11.683 -5.094 1.00 94.62 302 TRP A N 1
ATOM 2357 C CA . TRP A 1 302 ? 15.120 10.661 -4.235 1.00 94.62 302 TRP A CA 1
ATOM 2358 C C . TRP A 1 302 ? 14.658 9.255 -4.614 1.00 94.62 302 TRP A C 1
ATOM 2360 O O . TRP A 1 302 ? 15.470 8.357 -4.780 1.00 94.62 302 TRP A O 1
ATOM 2370 N N . GLY A 1 303 ? 13.359 9.083 -4.868 1.00 93.69 303 GLY A N 1
ATOM 2371 C CA . GLY A 1 303 ? 12.806 7.809 -5.310 1.00 93.69 303 GLY A CA 1
ATOM 2372 C C . GLY A 1 303 ? 13.319 7.330 -6.668 1.00 93.69 303 GLY A C 1
ATOM 2373 O O . GLY A 1 303 ? 13.452 6.125 -6.866 1.00 93.69 303 GLY A O 1
ATOM 2374 N N . ARG A 1 304 ? 13.618 8.237 -7.606 1.00 94.31 304 ARG A N 1
ATOM 2375 C CA . ARG A 1 304 ? 14.269 7.866 -8.872 1.00 94.31 304 ARG A CA 1
ATOM 2376 C C . ARG A 1 304 ? 15.708 7.432 -8.628 1.00 94.31 304 ARG A C 1
ATOM 2378 O O . ARG A 1 304 ? 16.079 6.363 -9.096 1.00 94.31 304 ARG A O 1
ATOM 2385 N N . ASP A 1 305 ? 16.450 8.207 -7.845 1.00 95.56 305 ASP A N 1
ATOM 2386 C CA . ASP A 1 305 ? 17.857 7.943 -7.545 1.00 95.56 305 ASP A CA 1
ATOM 2387 C C . ASP A 1 305 ? 18.035 6.611 -6.793 1.00 95.56 305 ASP A C 1
ATOM 2389 O O . ASP A 1 305 ? 18.927 5.836 -7.124 1.00 95.56 305 ASP A O 1
ATOM 2393 N N . SER A 1 306 ? 17.147 6.287 -5.841 1.00 94.94 306 SER A N 1
ATOM 2394 C CA . SER A 1 306 ? 17.185 5.008 -5.112 1.00 94.94 306 SER A CA 1
ATOM 2395 C C . SER A 1 306 ? 16.843 3.798 -5.990 1.00 94.94 306 SER A C 1
ATOM 2397 O O . SER A 1 306 ? 17.330 2.702 -5.731 1.00 94.94 306 SER A O 1
ATOM 2399 N N . VAL A 1 307 ? 15.990 3.964 -7.007 1.00 95.19 307 VAL A N 1
ATOM 2400 C CA . VAL A 1 307 ? 15.557 2.861 -7.887 1.00 95.19 307 VAL A CA 1
ATOM 2401 C C . VAL A 1 307 ? 16.527 2.636 -9.044 1.00 95.19 307 VAL A C 1
ATOM 2403 O O . VAL A 1 307 ? 16.582 1.525 -9.561 1.00 95.19 307 VAL A O 1
ATOM 2406 N N . GLU A 1 308 ? 17.296 3.646 -9.452 1.00 94.44 308 GLU A N 1
ATOM 2407 C CA . GLU A 1 308 ? 18.196 3.550 -10.607 1.00 94.44 308 GLU A CA 1
ATOM 2408 C C . GLU A 1 308 ? 19.136 2.329 -10.557 1.00 94.44 308 GLU A C 1
ATOM 2410 O O . GLU A 1 308 ? 19.178 1.589 -11.542 1.00 94.44 308 GLU A O 1
ATOM 2415 N N . PRO A 1 309 ? 19.811 2.017 -9.430 1.00 93.31 309 PRO A N 1
ATOM 2416 C CA . PRO A 1 309 ? 20.677 0.839 -9.350 1.00 93.31 309 PRO A CA 1
ATOM 2417 C C . PRO A 1 3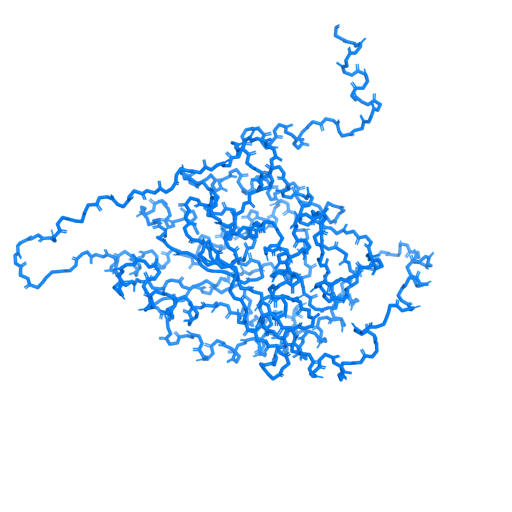09 ? 19.909 -0.482 -9.478 1.00 93.31 309 PRO A C 1
ATOM 2419 O O . PRO A 1 309 ? 20.438 -1.463 -10.001 1.00 93.31 309 PRO A O 1
ATOM 2422 N N . ALA A 1 310 ? 18.650 -0.508 -9.031 1.00 93.62 310 ALA A N 1
ATOM 2423 C CA . ALA A 1 310 ? 17.811 -1.697 -9.087 1.00 93.62 310 ALA A CA 1
ATOM 2424 C C . ALA A 1 310 ? 17.418 -2.064 -10.521 1.00 93.62 310 ALA A C 1
ATOM 2426 O O . ALA A 1 310 ? 17.208 -3.241 -10.783 1.00 93.62 310 ALA A O 1
ATOM 2427 N N . ILE A 1 311 ? 17.368 -1.098 -11.452 1.00 95.25 311 ILE A N 1
ATOM 2428 C CA . ILE A 1 311 ? 16.998 -1.348 -12.856 1.00 95.25 311 ILE A CA 1
ATOM 2429 C C . ILE A 1 311 ? 17.930 -2.369 -13.506 1.00 95.25 311 ILE A C 1
ATOM 2431 O O . ILE A 1 3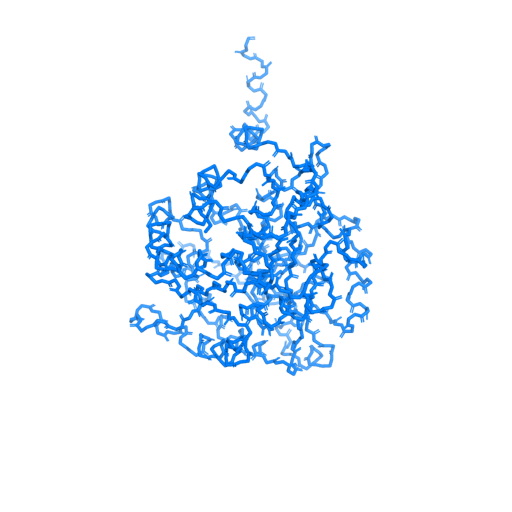11 ? 17.462 -3.244 -14.231 1.00 95.25 311 ILE A O 1
ATOM 2435 N N . ALA A 1 312 ? 19.236 -2.282 -13.245 1.00 93.44 312 ALA A N 1
ATOM 2436 C CA . ALA A 1 312 ? 20.209 -3.211 -13.814 1.00 93.44 312 ALA A CA 1
ATOM 2437 C C . ALA A 1 312 ? 20.003 -4.634 -13.275 1.00 93.44 312 ALA A C 1
ATOM 2439 O O . ALA A 1 312 ? 19.971 -5.592 -14.043 1.00 93.44 312 ALA A O 1
ATOM 2440 N N . VAL A 1 313 ? 19.796 -4.754 -11.961 1.00 93.06 313 VAL A N 1
ATOM 2441 C CA . VAL A 1 313 ? 19.559 -6.038 -11.291 1.00 93.06 313 VAL A CA 1
ATOM 2442 C C . VAL A 1 313 ? 18.256 -6.668 -11.776 1.00 93.06 313 VAL A C 1
ATOM 2444 O O . VAL A 1 313 ? 18.248 -7.824 -12.184 1.00 93.06 313 VAL A O 1
ATOM 2447 N N . THR A 1 314 ? 17.157 -5.913 -11.783 1.00 93.69 314 THR A N 1
ATOM 2448 C CA . THR A 1 314 ? 15.854 -6.436 -12.207 1.00 93.69 314 THR A CA 1
ATOM 2449 C C . THR A 1 314 ? 15.829 -6.762 -13.691 1.00 93.69 314 THR A C 1
ATOM 2451 O O . THR A 1 314 ? 15.196 -7.737 -14.068 1.00 93.69 314 THR A O 1
ATOM 2454 N N . SER A 1 315 ? 16.540 -6.003 -14.532 1.00 93.44 315 SER A N 1
ATOM 2455 C CA . SER A 1 315 ? 16.659 -6.331 -15.957 1.00 93.44 315 SER A CA 1
ATOM 2456 C C . SER A 1 315 ? 17.338 -7.683 -16.141 1.00 93.44 315 SER A C 1
ATOM 2458 O O . SER A 1 315 ? 16.772 -8.531 -16.816 1.00 93.44 315 SER A O 1
ATOM 2460 N N . ALA A 1 316 ? 18.470 -7.915 -15.468 1.00 92.69 316 ALA A N 1
ATOM 2461 C CA . ALA A 1 316 ? 19.181 -9.190 -15.532 1.00 92.69 316 ALA A CA 1
ATOM 2462 C C . ALA A 1 316 ? 18.342 -10.361 -14.987 1.00 92.69 316 ALA A C 1
ATOM 2464 O O . ALA A 1 316 ? 18.329 -11.436 -15.573 1.00 92.69 316 ALA A O 1
ATOM 2465 N N . LEU A 1 317 ? 17.599 -10.158 -13.893 1.00 91.81 317 LEU A N 1
ATOM 2466 C CA . LEU A 1 317 ? 16.718 -11.191 -13.326 1.00 91.81 317 LEU A CA 1
ATOM 2467 C C . LEU A 1 317 ? 15.512 -11.521 -14.217 1.00 91.81 317 LEU A C 1
ATOM 2469 O O . LEU A 1 317 ? 14.969 -12.620 -14.129 1.00 91.81 317 LEU A O 1
ATOM 2473 N N . LEU A 1 318 ? 15.073 -10.572 -15.045 1.00 90.50 318 LEU A N 1
ATOM 2474 C CA . LEU A 1 318 ? 13.955 -10.742 -15.973 1.00 90.50 318 LEU A CA 1
ATOM 2475 C C . LEU A 1 318 ? 14.400 -11.220 -17.361 1.00 90.50 318 LEU A C 1
ATOM 2477 O O . LEU A 1 318 ? 13.543 -11.456 -18.215 1.00 90.50 318 LEU A O 1
ATOM 2481 N N . GLU A 1 319 ? 15.706 -11.369 -17.602 1.00 88.38 319 GLU A N 1
ATOM 2482 C CA . GLU A 1 319 ? 16.197 -11.950 -18.847 1.00 88.38 319 GLU A CA 1
ATOM 2483 C C . GLU A 1 319 ? 15.688 -13.394 -18.979 1.00 88.38 319 GLU A C 1
ATOM 2485 O O . GLU A 1 319 ? 15.874 -14.214 -18.072 1.00 88.38 319 GLU A O 1
ATOM 2490 N N . PRO A 1 320 ? 15.023 -13.736 -20.097 1.00 84.75 320 PRO A N 1
ATOM 2491 C CA . PRO A 1 320 ? 14.562 -15.093 -20.317 1.00 84.75 320 PRO A CA 1
ATOM 2492 C C . PRO A 1 320 ? 15.736 -16.071 -20.297 1.00 84.75 320 PRO A C 1
ATOM 2494 O O . PRO A 1 320 ? 16.703 -15.906 -21.035 1.00 84.75 320 PRO A O 1
ATOM 2497 N N . THR A 1 321 ? 15.616 -17.128 -19.501 1.00 79.88 321 THR A N 1
ATOM 2498 C CA . THR A 1 321 ? 16.558 -18.250 -19.492 1.00 79.88 321 THR A CA 1
ATOM 2499 C C . THR A 1 321 ? 15.849 -19.511 -19.969 1.00 79.88 321 THR A C 1
ATOM 2501 O O . THR A 1 321 ? 14.669 -19.728 -19.684 1.00 79.88 321 THR A O 1
ATOM 2504 N N . TRP A 1 322 ? 16.544 -20.340 -20.745 1.00 82.31 322 TRP A N 1
ATOM 2505 C CA . TRP A 1 322 ? 16.016 -21.603 -21.256 1.00 82.31 322 TRP A CA 1
ATOM 2506 C C . TRP A 1 322 ? 17.106 -22.675 -21.233 1.00 82.31 322 TRP A C 1
ATOM 2508 O O . TRP A 1 322 ? 18.285 -22.383 -21.419 1.00 82.31 322 TRP A O 1
ATOM 2518 N N . TRP A 1 323 ? 16.705 -23.914 -20.945 1.00 76.50 323 TRP A N 1
ATOM 2519 C CA . TRP A 1 323 ? 17.626 -25.046 -20.803 1.00 76.50 323 TRP A CA 1
ATOM 2520 C C . TRP A 1 323 ? 18.019 -25.662 -22.155 1.00 76.50 323 TRP A C 1
ATOM 2522 O O . TRP A 1 323 ? 19.145 -26.120 -22.319 1.00 76.50 323 TRP A O 1
ATOM 2532 N N . GLU A 1 324 ? 17.108 -25.641 -23.135 1.00 80.25 324 GLU A N 1
ATOM 2533 C CA . GLU A 1 324 ? 17.297 -26.221 -24.471 1.00 80.25 324 GLU A CA 1
ATOM 2534 C C . GLU A 1 324 ? 16.801 -25.270 -25.570 1.00 80.25 324 GLU A C 1
ATOM 2536 O O . GLU A 1 324 ? 15.759 -24.629 -25.420 1.00 80.25 324 GLU A O 1
ATOM 2541 N N . GLY A 1 325 ? 17.532 -25.212 -26.690 1.00 77.19 325 GLY A N 1
ATOM 2542 C CA . GLY A 1 325 ? 17.228 -24.381 -27.863 1.00 77.19 325 GLY A CA 1
ATOM 2543 C C . GLY A 1 325 ? 18.056 -23.093 -27.955 1.00 77.19 325 GLY A C 1
ATOM 2544 O O . GLY A 1 325 ? 18.870 -22.801 -27.086 1.00 77.19 325 GLY A O 1
ATOM 2545 N N . ASP A 1 326 ? 17.830 -22.311 -29.015 1.00 79.06 326 ASP A N 1
ATOM 2546 C CA . ASP A 1 326 ? 18.551 -21.048 -29.283 1.00 79.06 326 ASP A CA 1
ATOM 2547 C C . ASP A 1 326 ? 17.751 -19.790 -28.893 1.00 79.06 326 ASP A C 1
ATOM 2549 O O . ASP A 1 326 ? 18.216 -18.665 -29.077 1.00 79.06 326 ASP A O 1
ATOM 2553 N N . ARG A 1 327 ? 16.514 -19.952 -28.405 1.00 72.44 327 ARG A N 1
ATOM 2554 C CA . ARG A 1 327 ? 15.610 -18.841 -28.072 1.00 72.44 327 ARG A CA 1
ATOM 2555 C C . ARG A 1 327 ? 14.642 -19.218 -26.950 1.00 72.44 327 ARG A C 1
ATOM 2557 O O . ARG A 1 327 ? 14.281 -20.394 -26.852 1.00 72.44 327 ARG A O 1
ATOM 2564 N N . PRO A 1 328 ? 14.161 -18.242 -26.157 1.00 73.56 328 PRO A N 1
ATOM 2565 C CA . PRO A 1 328 ? 13.211 -18.527 -25.097 1.00 73.56 328 PRO A CA 1
ATOM 2566 C C . PRO A 1 328 ? 11.892 -19.048 -25.679 1.00 73.56 328 PRO A C 1
ATOM 2568 O O . PRO A 1 328 ? 11.510 -18.658 -26.793 1.00 73.56 328 PRO A O 1
ATOM 2571 N N . PRO A 1 329 ? 11.169 -19.911 -24.942 1.00 70.06 329 PRO A N 1
ATOM 2572 C CA . PRO A 1 329 ? 9.822 -20.299 -25.328 1.00 70.06 329 PRO A CA 1
ATOM 2573 C C . PRO A 1 329 ? 8.970 -19.037 -25.497 1.00 70.06 329 PRO A C 1
ATOM 2575 O O . PRO A 1 329 ? 8.983 -18.145 -24.648 1.00 70.06 329 PRO A O 1
ATOM 2578 N N . ALA A 1 330 ? 8.259 -18.942 -26.622 1.00 62.09 330 ALA A N 1
ATOM 2579 C CA . ALA A 1 330 ? 7.388 -17.810 -26.897 1.00 62.09 330 ALA A CA 1
ATOM 2580 C C . ALA A 1 330 ? 6.244 -17.811 -25.875 1.00 62.09 330 ALA A C 1
ATOM 2582 O O . ALA A 1 330 ? 5.325 -18.621 -25.969 1.00 62.09 330 ALA A O 1
ATOM 2583 N N . ALA A 1 331 ? 6.325 -16.934 -24.874 1.00 63.22 331 ALA A N 1
ATOM 2584 C CA . ALA A 1 331 ? 5.220 -16.707 -23.959 1.00 63.22 331 ALA A CA 1
ATOM 2585 C C . ALA A 1 331 ? 4.122 -15.941 -24.706 1.00 63.22 331 ALA A C 1
ATOM 2587 O O . ALA A 1 331 ? 4.381 -14.882 -25.284 1.00 63.22 331 ALA A O 1
ATOM 2588 N N . GLU A 1 332 ? 2.900 -16.474 -24.709 1.00 58.88 332 GLU A N 1
ATOM 2589 C CA . GLU A 1 332 ? 1.752 -15.724 -25.209 1.00 58.88 332 GLU A CA 1
ATOM 2590 C C . GLU A 1 332 ? 1.547 -14.460 -24.354 1.00 58.88 332 GLU A C 1
ATOM 2592 O O . GLU A 1 332 ? 1.711 -14.511 -23.128 1.00 58.88 332 GLU A O 1
ATOM 2597 N N . PRO A 1 333 ? 1.197 -13.312 -24.963 1.00 59.47 333 PRO A N 1
ATOM 2598 C CA . PRO A 1 333 ? 0.911 -12.100 -24.213 1.00 59.47 333 PRO A CA 1
ATOM 2599 C C . PRO A 1 333 ? -0.221 -12.358 -23.220 1.00 59.47 333 PRO A C 1
ATOM 2601 O O . PRO A 1 333 ? -1.326 -12.736 -23.606 1.00 59.47 333 PRO A O 1
ATOM 2604 N N . LYS A 1 334 ? 0.039 -12.133 -21.930 1.00 64.88 334 LYS A N 1
ATOM 2605 C CA . LYS A 1 334 ? -0.986 -12.281 -20.897 1.00 64.88 334 LYS A CA 1
ATOM 2606 C C . LYS A 1 334 ? -2.065 -11.222 -21.117 1.00 64.88 334 LYS A C 1
ATOM 2608 O O . LYS A 1 334 ? -1.776 -10.024 -21.061 1.00 64.88 334 LYS A O 1
ATOM 2613 N N . GLU A 1 335 ? -3.298 -11.653 -21.374 1.00 60.59 335 GLU A N 1
ATOM 2614 C CA . GLU A 1 335 ? -4.425 -10.741 -21.551 1.00 60.59 335 GLU A CA 1
ATOM 2615 C C . GLU A 1 335 ? -4.672 -9.999 -20.229 1.00 60.59 335 GLU A C 1
ATOM 2617 O O . GLU A 1 335 ? -4.975 -10.601 -19.197 1.00 60.59 335 GLU A O 1
ATOM 2622 N N . ARG A 1 336 ? -4.443 -8.682 -20.227 1.00 69.75 336 ARG A N 1
ATOM 2623 C CA . ARG A 1 336 ? -4.627 -7.849 -19.035 1.00 69.75 336 ARG A CA 1
ATOM 2624 C C . ARG A 1 336 ? -6.074 -7.392 -18.944 1.00 69.75 336 ARG A C 1
ATOM 2626 O O . ARG A 1 336 ? -6.669 -6.993 -19.945 1.00 69.75 336 ARG A O 1
ATOM 2633 N N . THR A 1 337 ? -6.622 -7.399 -17.732 1.00 67.12 337 THR A N 1
ATOM 2634 C CA . THR A 1 337 ? -7.968 -6.886 -17.466 1.00 67.12 337 THR A CA 1
ATOM 2635 C C . THR A 1 337 ? -8.061 -5.428 -17.913 1.00 67.12 337 THR A C 1
ATOM 2637 O O . THR A 1 337 ? -7.232 -4.595 -17.537 1.00 67.12 337 THR A O 1
ATOM 2640 N N . LYS A 1 338 ? -9.076 -5.102 -18.721 1.00 69.94 338 LYS A N 1
ATOM 2641 C CA . LYS A 1 338 ? -9.359 -3.712 -19.094 1.00 69.94 338 LYS A CA 1
ATOM 2642 C C . LYS A 1 338 ? -9.755 -2.938 -17.838 1.00 69.94 338 LYS A C 1
ATOM 2644 O O . LYS A 1 338 ? -10.677 -3.343 -17.135 1.00 69.94 338 LYS A O 1
ATOM 2649 N N . SER A 1 339 ? -9.059 -1.835 -17.571 1.00 73.56 339 SER A N 1
ATOM 2650 C CA . SER A 1 339 ? -9.375 -0.967 -16.436 1.00 73.56 339 SER A CA 1
ATOM 2651 C C . SER A 1 339 ? -10.800 -0.428 -16.550 1.00 73.56 339 SER A C 1
ATOM 2653 O O . SER A 1 339 ? -11.203 0.042 -17.615 1.00 73.56 339 SER A O 1
ATOM 2655 N N . ALA A 1 340 ? -11.545 -0.456 -15.445 1.00 80.06 340 ALA A N 1
ATOM 2656 C CA . ALA A 1 340 ? -12.850 0.198 -15.345 1.00 80.06 340 ALA A CA 1
ATOM 2657 C C . ALA A 1 340 ? -12.748 1.673 -14.909 1.00 80.06 340 ALA A C 1
ATOM 2659 O O . ALA A 1 340 ? -13.775 2.319 -14.699 1.00 80.06 340 ALA A O 1
ATOM 2660 N N . ALA A 1 341 ? -11.533 2.189 -14.706 1.00 82.12 341 ALA A N 1
ATOM 2661 C CA . ALA A 1 341 ? -11.306 3.461 -14.042 1.00 82.12 341 ALA A CA 1
ATOM 2662 C C . ALA A 1 341 ? -11.689 4.680 -14.887 1.00 82.12 341 ALA A C 1
ATOM 2664 O O . ALA A 1 341 ? -11.602 4.683 -16.114 1.00 82.12 341 ALA A O 1
ATOM 2665 N N . SER A 1 342 ? -12.050 5.760 -14.197 1.00 81.81 342 SER A N 1
ATOM 2666 C CA . SER A 1 342 ? -12.184 7.076 -14.819 1.00 81.81 342 SER A CA 1
ATOM 2667 C C . SER A 1 342 ? -10.827 7.586 -15.325 1.00 81.81 342 SER A C 1
ATOM 2669 O O . SER A 1 342 ? -9.809 7.453 -14.641 1.00 81.81 342 SER A O 1
ATOM 2671 N N . SER A 1 343 ? -10.816 8.222 -16.501 1.00 82.44 343 SER A N 1
ATOM 2672 C CA . SER A 1 343 ? -9.614 8.853 -17.068 1.00 82.44 343 SER A CA 1
ATOM 2673 C C . SER A 1 343 ? -9.121 10.012 -16.199 1.00 82.44 343 SER A C 1
ATOM 2675 O O . SER A 1 343 ? -9.941 10.778 -15.682 1.00 82.44 343 SER A O 1
ATOM 2677 N N . MET A 1 344 ? -7.807 10.231 -16.126 1.00 85.25 344 MET A N 1
ATOM 2678 C CA . MET A 1 344 ? -7.229 11.320 -15.328 1.00 85.25 344 MET A CA 1
ATOM 2679 C C . MET A 1 344 ? -7.702 12.725 -15.732 1.00 85.25 344 MET A C 1
ATOM 2681 O O . MET A 1 344 ? -7.893 13.576 -14.863 1.00 85.25 344 MET A O 1
ATOM 2685 N N . SER A 1 345 ? -8.001 12.963 -17.012 1.00 79.44 345 SER A N 1
ATOM 2686 C CA . SER A 1 345 ? -8.593 14.228 -17.472 1.00 79.44 345 SER A CA 1
ATOM 2687 C C . SER A 1 345 ? -9.933 14.526 -16.781 1.00 79.44 345 SER A C 1
ATOM 2689 O O . SER A 1 345 ? -10.146 15.634 -16.284 1.00 79.44 345 SER A O 1
ATOM 2691 N N . ALA A 1 346 ? -10.808 13.522 -16.666 1.00 79.38 346 ALA A N 1
ATOM 2692 C CA . ALA A 1 346 ? -12.072 13.617 -15.935 1.00 79.38 346 ALA A CA 1
ATOM 2693 C C . ALA A 1 346 ? -11.852 13.837 -14.426 1.00 79.38 346 ALA A C 1
ATOM 2695 O O . ALA A 1 346 ? -12.548 14.647 -13.810 1.00 79.38 346 ALA A O 1
ATOM 2696 N N . VAL A 1 347 ? -10.851 13.171 -13.836 1.00 79.94 347 VAL A N 1
ATOM 2697 C CA . VAL A 1 347 ? -10.493 13.327 -12.415 1.00 79.94 347 VAL A CA 1
ATOM 2698 C C . VAL A 1 347 ? -10.030 14.753 -12.115 1.00 79.94 347 VAL A C 1
ATOM 2700 O O . VAL A 1 347 ? -10.533 15.387 -11.183 1.00 79.94 347 VAL A O 1
ATOM 2703 N N . MET A 1 348 ? -9.107 15.284 -12.917 1.00 81.38 348 MET A N 1
ATOM 2704 C CA . MET A 1 348 ? -8.563 16.631 -12.738 1.00 81.38 348 MET A CA 1
ATOM 2705 C C . MET A 1 348 ? -9.633 17.705 -12.962 1.00 81.38 348 MET A C 1
ATOM 2707 O O . MET A 1 348 ? -9.720 18.653 -12.178 1.00 81.38 348 MET A O 1
ATOM 2711 N N . ALA A 1 349 ? -10.516 17.523 -13.951 1.00 77.81 349 ALA A N 1
ATOM 2712 C CA . ALA A 1 349 ? -11.661 18.406 -14.169 1.00 77.81 349 ALA A CA 1
ATOM 2713 C C . ALA A 1 349 ? -12.616 18.432 -12.959 1.00 77.81 349 ALA A C 1
ATOM 2715 O O . ALA A 1 349 ? -13.086 19.499 -12.558 1.00 77.81 349 ALA A O 1
ATOM 2716 N N . ALA A 1 350 ? -12.869 17.279 -12.327 1.00 76.38 350 ALA A N 1
ATOM 2717 C CA . ALA A 1 350 ? -13.724 17.190 -11.144 1.00 76.38 350 ALA A CA 1
ATOM 2718 C C . ALA A 1 350 ? -13.124 17.892 -9.912 1.00 76.38 350 ALA A C 1
ATOM 2720 O O . ALA A 1 350 ? -13.861 18.495 -9.131 1.00 76.38 350 ALA A O 1
ATOM 2721 N N . ILE A 1 351 ? -11.797 17.861 -9.749 1.00 70.75 351 ILE A N 1
ATOM 2722 C CA . ILE A 1 351 ? -11.089 18.557 -8.658 1.00 70.75 351 ILE A CA 1
ATOM 2723 C C . ILE A 1 351 ? -11.124 20.077 -8.858 1.00 70.75 351 ILE A C 1
ATOM 2725 O O . ILE A 1 351 ? -11.280 20.830 -7.895 1.00 70.75 351 ILE A O 1
ATOM 2729 N N . GLN A 1 352 ? -11.008 20.534 -10.106 1.00 66.25 352 GLN A N 1
ATOM 2730 C CA . GLN A 1 352 ? -11.060 21.955 -10.464 1.00 66.25 352 GLN A CA 1
ATOM 2731 C C . GLN A 1 352 ? -12.491 22.521 -10.481 1.00 66.25 352 GLN A C 1
ATOM 2733 O O . GLN A 1 352 ? -12.675 23.743 -10.462 1.00 66.25 352 GLN A O 1
ATOM 2738 N N . ALA A 1 353 ? -13.517 21.663 -10.479 1.00 59.06 353 ALA A N 1
ATOM 2739 C CA . ALA A 1 353 ? -14.908 22.090 -10.486 1.00 59.06 353 ALA A CA 1
ATOM 2740 C C . ALA A 1 353 ? -15.266 22.882 -9.206 1.00 59.06 353 ALA A C 1
ATOM 2742 O O . ALA A 1 353 ? -14.937 22.476 -8.088 1.00 59.06 353 ALA A O 1
ATOM 2743 N N . PRO A 1 354 ? -15.989 24.014 -9.318 1.00 52.00 354 PRO A N 1
ATOM 2744 C CA . PRO A 1 354 ? -16.323 24.842 -8.167 1.00 52.00 354 PRO A CA 1
ATOM 2745 C C . PRO A 1 354 ? -17.213 24.084 -7.168 1.00 52.00 354 PRO A C 1
ATOM 2747 O O . PRO A 1 354 ? -18.396 23.828 -7.394 1.00 52.00 354 PRO A O 1
ATOM 2750 N N . THR A 1 355 ? -16.657 23.764 -6.002 1.00 50.66 355 THR A N 1
ATOM 2751 C CA . THR A 1 355 ? -17.322 22.956 -4.967 1.00 50.66 355 THR A CA 1
ATOM 2752 C C . THR A 1 355 ? -18.449 23.702 -4.233 1.00 50.66 355 THR A C 1
ATOM 2754 O O . THR A 1 355 ? -19.379 23.071 -3.725 1.00 50.66 355 THR A O 1
ATOM 2757 N N . GLY A 1 356 ? -18.466 25.040 -4.248 1.00 46.50 356 GLY A N 1
ATOM 2758 C CA . GLY A 1 356 ? -19.480 25.858 -3.564 1.00 46.50 356 GLY A CA 1
ATOM 2759 C C . GLY A 1 356 ? -20.808 26.014 -4.325 1.00 46.50 356 GLY A C 1
ATOM 2760 O O . GLY A 1 356 ? -20.814 26.416 -5.490 1.00 46.50 356 GLY A O 1
ATOM 2761 N N . ARG A 1 357 ? -21.947 25.792 -3.640 1.00 48.19 357 ARG A N 1
ATOM 2762 C CA . ARG A 1 357 ? -23.324 26.012 -4.159 1.00 48.19 357 ARG A CA 1
ATOM 2763 C C . ARG A 1 357 ? -23.503 27.397 -4.803 1.00 48.19 357 ARG A C 1
ATOM 2765 O O . ARG A 1 357 ? -24.066 27.498 -5.885 1.00 48.19 357 ARG A O 1
ATOM 2772 N N . PHE A 1 358 ? -22.954 28.441 -4.180 1.00 48.38 358 PHE A N 1
ATOM 2773 C CA . PHE A 1 358 ? -23.029 29.828 -4.663 1.00 48.38 358 PHE A CA 1
ATOM 2774 C C . PHE A 1 358 ? -22.241 30.076 -5.959 1.00 48.38 358 PHE A C 1
ATOM 2776 O O . PHE A 1 358 ? -22.656 30.857 -6.811 1.00 48.38 358 PHE A O 1
ATOM 2783 N N . ARG A 1 359 ? -21.099 29.399 -6.128 1.00 50.75 359 ARG A N 1
ATOM 2784 C CA . ARG A 1 359 ? -20.218 29.577 -7.291 1.00 50.75 359 ARG A CA 1
ATOM 2785 C C . ARG A 1 359 ? -20.723 28.776 -8.498 1.00 50.75 359 ARG A C 1
ATOM 2787 O O . ARG A 1 359 ? -20.662 29.286 -9.608 1.00 50.75 359 ARG A O 1
ATOM 2794 N N . ARG A 1 360 ? -21.326 27.600 -8.252 1.00 49.75 360 ARG A N 1
ATOM 2795 C CA . ARG A 1 360 ? -22.091 26.818 -9.246 1.00 49.75 360 ARG A CA 1
ATOM 2796 C C . ARG A 1 360 ? -23.351 27.532 -9.740 1.00 49.75 360 ARG A C 1
ATOM 2798 O O . ARG A 1 360 ? -23.694 27.399 -10.908 1.00 49.75 360 ARG A O 1
ATOM 2805 N N . TRP A 1 361 ? -24.036 28.274 -8.868 1.00 53.41 361 TRP A N 1
ATOM 2806 C CA . TRP A 1 361 ? -25.175 29.107 -9.265 1.00 53.41 361 TRP A CA 1
ATOM 2807 C C . TRP A 1 361 ? -24.727 30.269 -10.164 1.00 53.41 361 TRP A C 1
ATOM 2809 O O . TRP A 1 361 ? -25.267 30.445 -11.251 1.00 53.41 361 TRP A O 1
ATOM 2819 N N . ARG A 1 362 ? -23.654 30.980 -9.783 1.00 48.56 362 ARG A N 1
ATOM 2820 C CA . ARG A 1 362 ? -23.071 32.065 -10.594 1.00 48.56 362 ARG A CA 1
ATOM 2821 C C . ARG A 1 362 ? -22.617 31.616 -11.986 1.00 48.56 362 ARG A C 1
ATOM 2823 O O . ARG A 1 362 ? -22.898 32.313 -12.948 1.00 48.56 362 ARG A O 1
ATOM 2830 N N . SER A 1 363 ? -21.954 30.466 -12.108 1.00 55.22 363 SER A N 1
ATOM 2831 C CA . SER A 1 363 ? -21.472 29.969 -13.407 1.00 55.22 363 SER A CA 1
ATOM 2832 C C . SER A 1 363 ? -22.580 29.457 -14.333 1.00 55.22 363 SER A C 1
ATOM 2834 O O . SER A 1 363 ? -22.329 29.287 -15.515 1.00 55.22 363 SER A O 1
ATOM 2836 N N . ARG A 1 364 ? -23.786 29.175 -13.816 1.00 56.03 364 ARG A N 1
ATOM 2837 C CA . ARG A 1 364 ? -24.937 28.718 -14.618 1.00 56.03 364 ARG A CA 1
ATOM 2838 C C . ARG A 1 364 ? -25.842 29.852 -15.102 1.00 56.03 364 ARG A C 1
ATOM 2840 O O . ARG A 1 364 ? -26.731 29.590 -15.902 1.00 56.03 364 ARG A O 1
ATOM 2847 N N . HIS A 1 365 ? -25.701 31.062 -14.564 1.00 48.38 365 HIS A N 1
ATOM 2848 C CA . HIS A 1 365 ? -26.626 32.178 -14.819 1.00 48.38 365 HIS A CA 1
ATOM 2849 C C . HIS A 1 365 ? -25.928 33.452 -15.322 1.00 48.38 365 HIS A C 1
ATOM 2851 O O . HIS A 1 365 ? -26.570 34.489 -15.432 1.00 48.38 365 HIS A O 1
ATOM 2857 N N . LEU A 1 366 ? -24.622 33.391 -15.605 1.00 46.38 366 LEU A N 1
ATOM 2858 C CA . LEU A 1 366 ? -23.827 34.508 -16.136 1.00 46.38 366 LEU A CA 1
ATOM 2859 C C . LEU A 1 366 ? -23.033 34.108 -17.396 1.00 46.38 366 LEU A C 1
ATOM 2861 O O . LEU A 1 366 ? -21.968 34.667 -17.647 1.00 46.38 366 LEU A O 1
ATOM 2865 N N . THR A 1 367 ? -23.539 33.134 -18.157 1.00 45.00 367 THR A N 1
ATOM 2866 C CA . THR A 1 367 ? -23.103 32.838 -19.534 1.00 45.00 367 THR A CA 1
ATOM 2867 C C . THR A 1 367 ? -24.145 33.311 -20.513 1.00 45.00 367 THR A C 1
ATOM 2869 O O . THR A 1 367 ? -25.318 32.925 -20.293 1.00 45.00 367 THR A O 1
#

Foldseek 3Di:
DVVCVVLVHDDLAEEDFAVSLVVLLQQQQAPPRPVVLVLVLLQPDDCVQQWDQFDDDDQAAWGARTEGNLCVSCQQVQAFPVSHGHFLQQTLHWYKFKWKFFAPVLQVVDPVVRVPDDPSVVVVVVDDPDVPDPVVVLLVQLVVLLVLLDCVGIAIDIQTCDDLNVGPGSSQSNQLQNQRHHHYIYDDPDPVCVVSSVVVCVVVNGRHIHHRLSHAQFPLVVVLVCVVVCVSVDNLDAAETEHALADDPDPVCVSCRVVNVSSVVNVVVRVVNHPYYQYQPPHDDPSCVRDHSVNSVVSVVSVCVSCVVVSVVVVVSPPADDDDDDDHDDDDPDDTRHRSHDDSVSSVVVVVPDPDPVVVVVVVPVD

Radius of gyration: 21.18 Å; chains: 1; bounding box: 47×61×57 Å

InterPro domains:
  IPR002641 Patatin-like phospholipase domain [PF01734] (2-224)
  IPR016035 Acyl transferase/acyl hydrolase/lysophospholipase [SSF52151] (2-307)

Sequence (367 aa):
MQRLLAAGQVPDYMIGSSFGSIIGSLVARELPVPIDEYAEWAKTVSYRAILGPERRRSRHGLAGMFTLRFDQFAHTLLSRADGERMRMSDLAIPFDVVVAGVRRQPYAALPSRFRHRERSTLTLRSLPFLPIGIGPWVAARMWQVAAFIDLRVVKPIVISADGATRDVNVVDAASFSSAIPGVLYHETSDPRMLPILDELCADQDVAAMVDGGAASNVPVELAWERVRDGRLGTRNACYLAFDCFHPHWDPRHLWLVPITQAVQLQMVRNLPYADHLVRFEPTLSPVNLAPSAAAIDRACRWGRDSVEPAIAVTSALLEPTWWEGDRPPAAEPKERTKSAASSMSAVMAAIQAPTGRFRRWRSRHLT

pLDDT: mean 81.3, std 15.52, range [32.78, 97.69]

Secondary structure (DSSP, 8-state):
-HHHHHTT---S-EEEETHHHHHHHHHTTSSS--HHHHHHHHHT--HHHHEEPPPS--SSBPPEEEEE-HHHHSTTTTBBTTSSBPBGGG-SS-EEEEEEEEEHHHHHHS-HHHH--TTTHHHHTT----SS-SHHHHHHHHHHHGGGS-TTTEEEEEE-SSGGGTTSBHHHHHHHHT--TEEEE-----TTHHHHHHHHHHHTTEEEEE-GGGT-SS-HHHHHHHHHTTTTS-S----EEEES------TTTGGGHHHHHHHHHHHHHHGGG-SEEEE--S---TT-SS--HHHHHHHHHHHHHHHHHHHHHHHHHTS---SSSSS---PPPP-PPPP-BPPHHHHHHHHHS--SHHHHHHHHH--

Organism: Mycobacterium tuberculosis (NCBI:txid1773)